Protein AF-A0AAW2KAY7-F1 (afdb_monomer)

Organism: Sesamum radiatum (NCBI:txid300843)

Structure (mmCIF, N/CA/C/O backbone):
data_AF-A0AAW2KAY7-F1
#
_entry.id   AF-A0AAW2KAY7-F1
#
loop_
_atom_site.group_PDB
_atom_site.id
_atom_site.type_symbol
_atom_site.label_atom_id
_atom_site.label_alt_id
_atom_site.label_comp_id
_atom_site.label_asym_id
_atom_site.label_entity_id
_atom_site.label_seq_id
_atom_site.pdbx_PDB_ins_code
_atom_site.Cartn_x
_atom_site.Cartn_y
_atom_site.Cartn_z
_atom_site.occupancy
_atom_site.B_iso_or_equiv
_atom_site.auth_seq_id
_atom_site.auth_comp_id
_atom_site.auth_asym_id
_atom_site.auth_atom_id
_atom_site.pdbx_PDB_model_num
ATOM 1 N N . MET A 1 1 ? 36.552 -17.013 2.619 1.00 40.03 1 MET A N 1
ATOM 2 C CA . MET A 1 1 ? 35.119 -17.337 2.771 1.00 40.03 1 MET A CA 1
ATOM 3 C C . MET A 1 1 ? 35.043 -18.653 3.523 1.00 40.03 1 MET A C 1
ATOM 5 O O . MET A 1 1 ? 35.439 -19.657 2.948 1.00 40.03 1 MET A O 1
ATOM 9 N N . SER A 1 2 ? 34.655 -18.649 4.799 1.00 43.62 2 SER A N 1
ATOM 10 C CA . SER A 1 2 ? 34.362 -19.892 5.524 1.00 43.62 2 SER A CA 1
ATOM 11 C C . SER A 1 2 ? 33.006 -20.411 5.061 1.00 43.62 2 SER A C 1
ATOM 13 O O . SER A 1 2 ? 32.027 -19.665 5.020 1.00 43.62 2 SER A O 1
ATOM 15 N N . ASN A 1 3 ? 32.956 -21.677 4.658 1.00 49.66 3 ASN A N 1
AT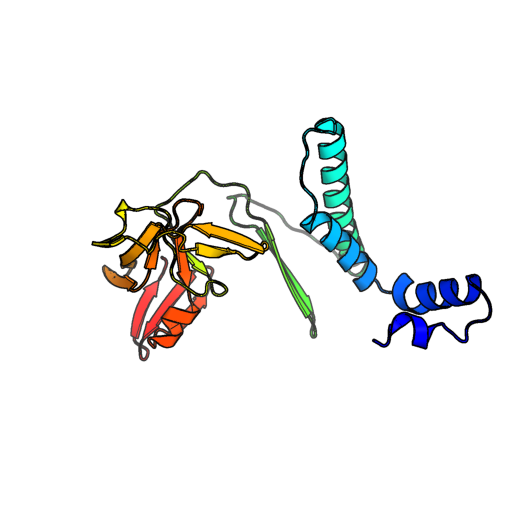OM 16 C CA . ASN A 1 3 ? 31.701 -22.335 4.334 1.00 49.66 3 ASN A CA 1
ATOM 17 C C . ASN A 1 3 ? 31.237 -23.024 5.618 1.00 49.66 3 ASN A C 1
ATOM 19 O O . ASN A 1 3 ? 31.769 -24.066 5.983 1.00 49.66 3 ASN A O 1
ATOM 23 N N . THR A 1 4 ? 30.291 -22.415 6.332 1.00 57.50 4 THR A N 1
ATOM 24 C CA . THR A 1 4 ? 29.908 -22.817 7.698 1.00 57.50 4 THR A CA 1
ATOM 25 C C . THR A 1 4 ? 29.422 -24.265 7.806 1.00 57.50 4 THR A C 1
ATOM 27 O O . THR A 1 4 ? 29.542 -24.868 8.868 1.00 57.50 4 THR A O 1
ATOM 30 N N . LEU A 1 5 ? 28.927 -24.851 6.711 1.00 56.44 5 LEU A N 1
ATOM 31 C CA . LEU A 1 5 ? 28.611 -26.279 6.620 1.00 56.44 5 LEU A CA 1
ATOM 32 C C . LEU A 1 5 ? 29.866 -27.162 6.565 1.00 56.44 5 LEU A C 1
ATOM 34 O O . LEU A 1 5 ? 29.887 -28.228 7.172 1.00 56.44 5 LEU A O 1
ATOM 38 N N . PHE A 1 6 ? 30.920 -26.728 5.874 1.00 58.62 6 PHE A N 1
ATOM 39 C CA . PHE A 1 6 ? 32.180 -27.469 5.793 1.00 58.62 6 PHE A CA 1
ATOM 40 C C . PHE A 1 6 ? 32.829 -27.578 7.178 1.00 58.62 6 PHE A C 1
ATOM 42 O O . PHE A 1 6 ? 33.126 -28.682 7.629 1.00 58.62 6 PHE A O 1
ATOM 49 N N . ASP A 1 7 ? 32.933 -26.459 7.899 1.00 66.94 7 ASP A N 1
ATOM 50 C CA . ASP A 1 7 ? 33.532 -26.408 9.241 1.00 66.94 7 ASP A CA 1
ATOM 51 C C . ASP A 1 7 ? 32.764 -27.268 10.273 1.00 66.94 7 ASP A C 1
ATOM 53 O O . ASP A 1 7 ? 33.360 -27.802 11.209 1.00 66.94 7 ASP A O 1
ATOM 57 N N . LEU A 1 8 ? 31.448 -27.455 10.087 1.00 59.31 8 LEU A N 1
ATOM 58 C CA . LEU A 1 8 ? 30.601 -28.308 10.934 1.00 59.31 8 LEU A CA 1
ATOM 59 C C . LEU A 1 8 ? 30.794 -29.815 10.699 1.00 59.31 8 LEU A C 1
ATOM 61 O O . LEU A 1 8 ? 30.589 -30.599 11.628 1.00 59.31 8 LEU A O 1
ATOM 65 N N . PHE A 1 9 ? 31.155 -30.232 9.481 1.00 64.56 9 PHE A N 1
ATOM 66 C CA . PHE A 1 9 ? 31.164 -31.648 9.082 1.00 64.56 9 PHE A CA 1
ATOM 67 C C . PHE A 1 9 ? 32.546 -32.199 8.694 1.00 64.56 9 PHE A C 1
ATOM 69 O O . PHE A 1 9 ? 32.683 -33.413 8.561 1.00 64.56 9 PHE A O 1
ATOM 76 N N . VAL A 1 10 ? 33.585 -31.359 8.609 1.00 70.44 10 VAL A N 1
ATOM 77 C CA . VAL A 1 10 ? 34.971 -31.743 8.252 1.00 70.44 10 VAL A CA 1
ATOM 78 C C . VAL A 1 10 ? 35.578 -32.852 9.130 1.00 70.44 10 VAL A C 1
ATOM 80 O O . VAL A 1 10 ? 36.461 -33.575 8.680 1.00 70.44 10 VAL A O 1
ATOM 83 N N . ASN A 1 11 ? 35.092 -33.020 10.365 1.00 73.75 11 ASN A N 1
ATOM 84 C CA . ASN A 1 11 ? 35.595 -34.010 11.328 1.00 73.75 11 ASN A CA 1
ATOM 85 C C . ASN A 1 11 ? 34.765 -35.311 11.403 1.00 73.75 11 ASN A C 1
ATOM 87 O O . ASN A 1 11 ? 35.079 -36.180 12.218 1.00 73.75 11 ASN A O 1
ATOM 91 N N . GLN A 1 12 ? 33.702 -35.455 10.602 1.00 73.69 12 GLN A N 1
ATOM 92 C CA . GLN A 1 12 ? 32.877 -36.671 10.576 1.00 73.69 12 GLN A CA 1
ATOM 93 C C . GLN A 1 12 ? 33.542 -37.765 9.730 1.00 73.69 12 GLN A C 1
ATOM 95 O O . GLN A 1 12 ? 34.137 -37.479 8.693 1.00 73.69 12 GLN A O 1
ATOM 100 N N . LYS A 1 13 ? 33.458 -39.030 10.163 1.00 74.50 13 LYS A N 1
ATOM 101 C CA . LYS A 1 13 ? 34.270 -40.122 9.590 1.00 74.50 13 LYS A CA 1
ATOM 102 C C . LYS A 1 13 ? 33.574 -40.868 8.454 1.00 74.50 13 LYS A C 1
ATOM 104 O O . LYS A 1 13 ? 34.218 -41.644 7.750 1.00 74.50 13 LYS A O 1
ATOM 109 N N . SER A 1 14 ? 32.280 -40.635 8.246 1.00 74.56 14 SER A N 1
ATOM 110 C CA . SER A 1 14 ? 31.507 -41.241 7.165 1.00 74.56 14 SER A CA 1
ATOM 111 C C . SER A 1 14 ? 30.331 -40.369 6.717 1.00 74.56 14 SER A C 1
ATOM 113 O O . SER A 1 14 ? 29.740 -39.628 7.501 1.00 74.56 14 SER A O 1
ATOM 115 N N . ALA A 1 15 ? 29.920 -40.526 5.454 1.00 64.19 15 ALA A N 1
ATOM 116 C CA . ALA A 1 15 ? 28.691 -39.914 4.941 1.00 64.19 15 ALA A CA 1
ATOM 117 C C . ALA A 1 15 ? 27.436 -40.380 5.706 1.00 64.19 15 ALA A C 1
ATOM 119 O O . ALA A 1 15 ? 26.465 -39.635 5.798 1.00 64.19 15 ALA A O 1
ATOM 120 N N . LYS A 1 16 ? 27.478 -41.586 6.293 1.00 65.94 16 LYS A N 1
ATOM 121 C CA . LYS A 1 16 ? 26.409 -42.123 7.138 1.00 65.94 16 LYS A CA 1
ATOM 122 C C . LYS A 1 16 ? 26.279 -41.346 8.454 1.00 65.94 16 LYS A C 1
ATOM 124 O O . LYS A 1 16 ? 25.178 -40.921 8.768 1.00 65.94 16 LYS A O 1
ATOM 129 N N . GLU A 1 17 ? 27.376 -41.085 9.170 1.00 66.69 17 GLU A N 1
ATOM 130 C CA . GLU A 1 17 ? 27.346 -40.258 10.393 1.00 66.69 17 GLU A CA 1
ATOM 131 C C . GLU A 1 17 ? 26.893 -38.820 10.100 1.00 66.69 17 GLU A C 1
ATOM 133 O O . GLU A 1 17 ? 26.149 -38.237 10.888 1.00 66.69 17 GLU A O 1
ATOM 138 N N . ILE A 1 18 ? 27.298 -38.246 8.957 1.00 66.94 18 ILE A N 1
ATOM 139 C CA . ILE A 1 18 ? 26.818 -36.927 8.509 1.00 66.94 18 ILE A CA 1
ATOM 140 C C . ILE A 1 18 ? 25.301 -36.969 8.280 1.00 66.94 18 ILE A C 1
ATOM 142 O O . ILE A 1 18 ? 24.591 -36.094 8.775 1.00 66.94 18 ILE A O 1
ATOM 146 N N . TRP A 1 19 ? 24.800 -37.991 7.578 1.00 64.00 19 TRP A N 1
ATOM 147 C CA . TRP A 1 19 ? 23.370 -38.174 7.331 1.00 64.00 19 TRP A CA 1
ATOM 148 C C . TRP A 1 19 ? 22.579 -38.374 8.629 1.00 64.00 19 TRP A C 1
ATOM 150 O O . TRP A 1 19 ? 21.654 -37.613 8.883 1.00 64.00 19 TRP A O 1
ATOM 160 N N . GLU A 1 20 ? 22.981 -39.305 9.498 1.00 66.12 20 GLU A N 1
ATOM 161 C CA . GLU A 1 20 ? 22.319 -39.570 10.785 1.00 66.12 20 GLU A CA 1
ATOM 162 C C . GLU A 1 20 ? 22.347 -38.336 11.708 1.00 66.12 20 GLU A C 1
ATOM 164 O O . GLU A 1 20 ? 21.370 -38.058 12.405 1.00 66.12 20 GLU A O 1
ATOM 169 N N . THR A 1 21 ? 23.418 -37.532 11.670 1.00 66.56 21 THR A N 1
ATOM 170 C CA . THR A 1 21 ? 23.501 -36.253 12.400 1.00 66.56 21 THR A CA 1
ATOM 171 C C . THR A 1 21 ? 22.534 -35.210 11.836 1.00 66.56 21 THR A C 1
ATOM 173 O O . THR A 1 21 ? 21.877 -34.506 12.603 1.00 66.56 21 THR A O 1
ATOM 176 N N . LEU A 1 22 ? 22.423 -35.092 10.508 1.00 58.38 22 LEU A N 1
ATOM 177 C CA . LEU A 1 22 ? 21.477 -34.182 9.854 1.00 58.38 22 LEU A CA 1
ATOM 178 C C . LEU A 1 22 ? 20.023 -34.622 10.074 1.00 58.38 22 LEU A C 1
ATOM 180 O O . LEU A 1 22 ? 19.175 -33.790 10.381 1.00 58.38 22 LEU A O 1
ATOM 184 N N . GLU A 1 23 ? 19.741 -35.918 9.986 1.00 58.88 23 GLU A N 1
ATOM 185 C CA . GLU A 1 23 ? 18.420 -36.513 10.198 1.00 58.88 23 GLU A CA 1
ATOM 186 C C . GLU A 1 23 ? 17.978 -36.392 11.666 1.00 58.88 23 GLU A C 1
ATOM 188 O O . GLU A 1 23 ? 16.850 -35.987 11.937 1.00 58.88 23 GLU A O 1
ATOM 193 N N . THR A 1 24 ? 18.890 -36.577 12.625 1.00 62.78 24 THR A N 1
ATOM 194 C CA . THR A 1 24 ? 18.617 -36.320 14.052 1.00 62.78 24 THR A CA 1
ATOM 195 C C . THR A 1 24 ? 18.372 -34.833 14.341 1.00 62.78 24 THR A C 1
ATOM 197 O O . THR A 1 24 ? 17.551 -34.495 15.190 1.00 62.78 24 THR A O 1
ATOM 200 N N . ARG A 1 25 ? 19.078 -33.924 13.651 1.00 56.69 25 ARG A N 1
ATOM 201 C CA . ARG A 1 25 ? 19.038 -32.475 13.927 1.00 56.69 25 ARG A CA 1
ATOM 202 C C . ARG A 1 25 ? 17.958 -31.709 13.155 1.00 56.69 25 ARG A C 1
ATOM 204 O O . ARG A 1 25 ? 17.558 -30.641 13.606 1.00 56.69 25 ARG A O 1
ATOM 211 N N . TYR A 1 26 ? 17.516 -32.230 12.010 1.00 51.03 26 TYR A N 1
ATOM 212 C CA . TYR A 1 26 ? 16.575 -31.569 11.095 1.00 51.03 26 TYR A CA 1
ATOM 213 C C . TYR A 1 26 ? 15.472 -32.490 10.548 1.00 51.03 26 TYR A C 1
ATOM 215 O O . TYR A 1 26 ? 14.457 -31.987 10.077 1.00 51.03 26 TYR A O 1
ATOM 223 N N . GLY A 1 27 ? 15.634 -33.817 10.599 1.00 48.69 27 GLY A N 1
ATOM 224 C CA . GLY A 1 27 ? 14.627 -34.781 10.128 1.00 48.69 27 GLY A CA 1
ATOM 225 C C . GLY A 1 27 ? 13.469 -35.002 11.108 1.00 48.69 27 GLY A C 1
ATOM 226 O O . GLY A 1 27 ? 12.368 -35.347 10.686 1.00 48.69 27 GLY A O 1
ATOM 227 N N . GLY A 1 28 ? 13.697 -34.759 12.404 1.00 50.72 28 GLY A N 1
ATOM 228 C CA . GLY A 1 28 ? 12.668 -34.816 13.449 1.00 50.72 28 GLY A CA 1
ATOM 229 C C . GLY A 1 28 ? 11.897 -33.511 13.687 1.00 50.72 28 GLY A C 1
ATOM 230 O O . GLY A 1 28 ? 10.944 -33.518 14.464 1.00 50.72 28 GLY A O 1
ATOM 231 N N . ASP A 1 29 ? 12.288 -32.395 13.060 1.00 52.16 29 ASP A N 1
ATOM 232 C CA . ASP A 1 29 ? 11.624 -31.107 13.281 1.00 52.16 29 ASP A CA 1
ATOM 233 C C . ASP A 1 29 ? 10.412 -30.933 12.349 1.00 52.16 29 ASP A C 1
ATOM 235 O O . ASP A 1 29 ? 10.529 -30.675 11.146 1.00 52.16 29 ASP A O 1
ATOM 239 N N . ASP A 1 30 ? 9.229 -31.034 12.954 1.00 54.62 30 ASP A N 1
ATOM 240 C CA . ASP A 1 30 ? 7.906 -30.766 12.379 1.00 54.62 30 ASP A CA 1
ATOM 241 C C . ASP A 1 30 ? 7.875 -29.387 11.671 1.00 54.62 30 ASP A C 1
ATOM 243 O O . ASP A 1 30 ? 7.227 -29.220 10.636 1.00 54.62 30 ASP A O 1
ATOM 247 N N . ALA A 1 31 ? 8.632 -28.397 12.170 1.00 47.66 31 ALA A N 1
ATOM 248 C CA . ALA A 1 31 ? 8.770 -27.085 11.539 1.00 47.66 31 ALA A CA 1
ATOM 249 C C . ALA A 1 31 ? 9.594 -27.125 10.239 1.00 47.66 31 ALA A C 1
ATOM 251 O O . ALA A 1 31 ? 9.284 -26.389 9.300 1.00 47.66 31 ALA A O 1
ATOM 252 N N . GLY A 1 32 ? 10.602 -27.997 10.142 1.00 55.09 32 GLY A N 1
ATOM 253 C CA . GLY A 1 32 ? 11.396 -28.201 8.928 1.00 55.09 32 GLY A CA 1
ATOM 254 C C . GLY A 1 32 ? 10.554 -28.768 7.784 1.00 55.09 32 GLY A C 1
ATOM 255 O O . GLY A 1 32 ? 10.573 -28.233 6.673 1.00 55.09 32 GLY A O 1
ATOM 256 N N . ARG A 1 33 ? 9.736 -29.786 8.081 1.00 58.75 33 ARG A N 1
ATOM 257 C CA . ARG A 1 33 ? 8.797 -30.393 7.123 1.00 58.75 33 ARG A CA 1
ATOM 258 C C . ARG A 1 33 ? 7.726 -29.400 6.668 1.00 58.75 33 ARG A C 1
ATOM 260 O O . ARG A 1 33 ? 7.545 -29.210 5.467 1.00 58.75 33 ARG A O 1
ATOM 267 N N . LYS A 1 34 ? 7.096 -28.681 7.603 1.00 59.59 34 LYS A N 1
ATOM 268 C CA . LYS A 1 34 ? 6.100 -27.638 7.289 1.00 59.59 34 LYS A CA 1
ATOM 269 C C . LYS A 1 34 ? 6.692 -26.511 6.449 1.00 59.59 34 LYS A C 1
ATOM 271 O O . LYS A 1 34 ? 6.104 -26.126 5.444 1.00 59.59 34 LYS A O 1
ATOM 276 N N . LYS A 1 35 ? 7.883 -26.019 6.803 1.00 58.06 35 LYS A N 1
ATOM 277 C CA . LYS A 1 35 ? 8.596 -24.983 6.041 1.00 58.06 35 LYS A CA 1
ATOM 278 C C . LYS A 1 35 ? 8.965 -25.452 4.631 1.00 58.06 35 LYS A C 1
ATOM 280 O O . LYS A 1 35 ? 8.930 -24.646 3.706 1.00 58.06 35 LYS A O 1
ATOM 285 N N . TYR A 1 36 ? 9.275 -26.736 4.451 1.00 63.22 36 TYR A N 1
ATOM 286 C CA . TYR A 1 36 ? 9.527 -27.336 3.139 1.00 63.22 36 TYR A CA 1
ATOM 287 C C . TYR A 1 36 ? 8.253 -27.439 2.284 1.00 63.22 36 TYR A C 1
ATOM 289 O O . TYR A 1 36 ? 8.260 -27.006 1.134 1.00 63.22 36 TYR A O 1
ATOM 297 N N . VAL A 1 37 ? 7.151 -27.948 2.847 1.00 63.31 37 VAL A N 1
ATOM 298 C CA . VAL A 1 37 ? 5.855 -28.094 2.154 1.00 63.31 37 VAL A CA 1
ATOM 299 C C . VAL A 1 37 ? 5.265 -26.726 1.780 1.00 63.31 37 VAL A C 1
ATOM 301 O O . VAL A 1 37 ? 4.949 -26.485 0.616 1.00 63.31 37 VAL A O 1
ATOM 304 N N . VAL A 1 38 ? 5.221 -25.779 2.725 1.00 61.81 38 VAL A N 1
ATOM 305 C CA . VAL A 1 38 ? 4.778 -24.393 2.474 1.00 61.81 38 VAL A CA 1
ATOM 306 C C . VAL A 1 38 ? 5.722 -23.673 1.505 1.00 61.81 38 VAL A C 1
ATOM 308 O O . VAL A 1 38 ? 5.264 -22.958 0.618 1.00 61.81 38 VAL A O 1
ATOM 311 N N . GLY A 1 39 ? 7.037 -23.886 1.625 1.00 63.53 39 GLY A N 1
ATOM 312 C CA . GLY A 1 39 ? 8.032 -23.317 0.716 1.00 63.53 39 GLY A CA 1
ATOM 313 C C . GLY A 1 39 ? 7.871 -23.797 -0.728 1.00 63.53 39 GLY A C 1
ATOM 314 O O . GLY A 1 39 ? 7.959 -22.983 -1.643 1.00 63.53 39 GLY A O 1
ATOM 315 N N . LYS A 1 40 ? 7.569 -25.086 -0.935 1.00 67.31 40 LYS A N 1
ATOM 316 C CA . LYS A 1 40 ? 7.224 -25.634 -2.254 1.00 67.31 40 LYS A CA 1
ATOM 317 C C . LYS A 1 40 ? 5.942 -25.028 -2.813 1.00 67.31 40 LYS A C 1
ATOM 319 O O . LYS A 1 40 ? 5.939 -24.612 -3.966 1.00 67.31 40 LYS A O 1
ATOM 324 N N . TRP A 1 41 ? 4.882 -24.941 -2.008 1.00 69.00 41 TRP A N 1
ATOM 325 C CA . TRP A 1 41 ? 3.611 -24.357 -2.448 1.00 69.00 41 TRP A CA 1
ATOM 326 C C . TRP A 1 41 ? 3.769 -22.887 -2.876 1.00 69.00 41 TRP A C 1
ATOM 328 O O . TRP A 1 41 ? 3.300 -22.509 -3.943 1.00 69.00 41 TRP A O 1
ATOM 338 N N . LEU A 1 42 ? 4.521 -22.082 -2.114 1.00 57.75 42 LEU A N 1
ATOM 339 C CA . LEU A 1 42 ? 4.814 -20.677 -2.445 1.00 57.75 42 LEU A CA 1
ATOM 340 C C . LEU A 1 42 ? 5.683 -20.480 -3.704 1.00 57.75 42 LEU A C 1
ATOM 342 O O . LEU A 1 42 ? 5.738 -19.371 -4.231 1.00 57.75 42 LEU A O 1
ATOM 346 N N . GLN A 1 43 ? 6.390 -21.517 -4.159 1.00 70.44 43 GLN A N 1
ATOM 347 C CA . GLN A 1 43 ? 7.256 -21.484 -5.348 1.00 70.44 43 GLN A CA 1
ATOM 348 C C . GLN A 1 43 ? 6.614 -22.157 -6.573 1.00 70.44 43 GLN A C 1
ATOM 350 O O . GLN A 1 43 ? 7.153 -22.067 -7.682 1.00 70.44 43 GLN A O 1
ATOM 355 N N . PHE A 1 44 ? 5.470 -22.824 -6.392 1.00 75.88 44 PHE A N 1
ATOM 356 C CA . PHE A 1 44 ? 4.765 -23.499 -7.470 1.00 75.88 44 PHE A CA 1
ATOM 357 C C . PHE A 1 44 ? 4.193 -22.491 -8.473 1.00 75.88 44 PHE A C 1
ATOM 359 O O . PHE A 1 44 ? 3.527 -21.521 -8.114 1.00 75.88 44 PHE A O 1
ATOM 366 N N . HIS A 1 45 ? 4.435 -22.757 -9.750 1.00 65.38 45 HIS A N 1
ATOM 367 C CA . HIS A 1 45 ? 3.879 -22.028 -10.879 1.00 65.38 45 HIS A CA 1
ATOM 368 C C . HIS A 1 45 ? 3.667 -23.009 -12.032 1.00 65.38 45 HIS A C 1
ATOM 370 O O . HIS A 1 45 ? 4.407 -23.985 -12.158 1.00 65.38 45 HIS A O 1
ATOM 376 N N . MET A 1 46 ? 2.652 -22.752 -12.857 1.00 74.00 46 MET A N 1
ATOM 377 C CA . MET A 1 46 ? 2.410 -23.551 -14.057 1.00 74.00 46 MET A CA 1
ATOM 378 C C . MET A 1 46 ? 3.314 -23.105 -15.213 1.00 74.00 46 MET A C 1
ATOM 380 O O . MET A 1 46 ? 3.666 -21.928 -15.316 1.00 74.00 46 MET A O 1
ATOM 384 N N . THR A 1 47 ? 3.667 -24.052 -16.078 1.00 78.19 47 THR A N 1
ATOM 385 C CA . THR A 1 47 ? 4.601 -23.903 -17.199 1.00 78.19 47 THR A CA 1
ATOM 386 C C . THR A 1 47 ? 4.079 -24.620 -18.452 1.00 78.19 47 THR A C 1
ATOM 388 O O . THR A 1 47 ? 3.386 -25.631 -18.358 1.00 78.19 47 THR A O 1
ATOM 391 N N . ASP A 1 48 ? 4.397 -24.114 -19.647 1.00 71.56 48 ASP A N 1
ATOM 392 C CA . ASP A 1 48 ? 3.871 -24.661 -20.916 1.00 71.56 48 ASP A CA 1
ATOM 393 C C . ASP A 1 48 ? 4.541 -25.982 -21.361 1.00 71.56 48 ASP A C 1
ATOM 395 O O . ASP A 1 48 ? 4.092 -26.626 -22.308 1.00 71.56 48 ASP A O 1
ATOM 399 N N . ASP A 1 49 ? 5.624 -26.397 -20.697 1.00 86.19 49 ASP A N 1
ATOM 400 C CA . ASP A 1 49 ? 6.408 -27.602 -21.005 1.00 86.19 49 ASP A CA 1
ATOM 401 C C . ASP A 1 49 ? 5.836 -28.897 -20.396 1.00 86.19 49 ASP A C 1
ATOM 403 O O . ASP A 1 49 ? 6.294 -29.992 -20.731 1.00 86.19 49 ASP A O 1
ATOM 407 N N . LYS A 1 50 ? 4.818 -28.792 -19.532 1.00 76.62 50 LYS A N 1
ATOM 408 C CA . LYS A 1 50 ? 4.138 -29.920 -18.880 1.00 76.62 50 LYS A CA 1
ATOM 409 C C . LYS A 1 50 ? 2.648 -29.977 -19.260 1.00 76.62 50 LYS A C 1
ATOM 411 O O . LYS A 1 50 ? 1.997 -28.934 -19.334 1.00 76.62 50 LYS A O 1
ATOM 416 N N . PRO A 1 51 ? 2.032 -31.168 -19.389 1.00 80.38 51 PRO A N 1
ATOM 417 C CA . PRO A 1 51 ? 0.582 -31.283 -19.534 1.00 80.38 51 PRO A CA 1
ATOM 418 C C . PRO A 1 51 ? -0.164 -30.612 -18.371 1.00 80.38 51 PRO A C 1
ATOM 420 O O . PRO A 1 51 ? 0.154 -30.843 -17.206 1.00 80.38 51 PRO A O 1
ATOM 423 N N . ILE A 1 52 ? -1.192 -29.810 -18.676 1.00 59.53 52 ILE A N 1
ATOM 424 C CA . ILE A 1 52 ? -1.971 -29.067 -17.665 1.00 59.53 52 ILE A CA 1
ATOM 425 C C . ILE A 1 52 ? -2.524 -30.006 -16.582 1.00 59.53 52 ILE A C 1
ATOM 427 O O . ILE A 1 52 ? -2.484 -29.669 -15.404 1.00 59.53 52 ILE A O 1
ATOM 431 N N . MET A 1 53 ? -2.988 -31.203 -16.959 1.00 59.97 53 MET A N 1
ATOM 432 C CA . MET A 1 53 ? -3.512 -32.182 -16.001 1.00 59.97 53 MET A CA 1
ATOM 433 C C . MET A 1 53 ? -2.462 -32.651 -14.990 1.00 59.97 53 MET A C 1
ATOM 435 O O . MET A 1 53 ? -2.797 -32.789 -13.817 1.00 59.97 53 MET A O 1
ATOM 439 N N . ASP A 1 54 ? -1.209 -32.849 -15.400 1.00 66.56 54 ASP A N 1
ATOM 440 C CA . ASP A 1 54 ? -0.139 -33.287 -14.496 1.00 66.56 54 ASP A CA 1
ATOM 441 C C . ASP A 1 54 ? 0.208 -32.175 -13.499 1.00 66.56 54 ASP A C 1
ATOM 443 O O . ASP A 1 54 ? 0.418 -32.430 -12.316 1.00 66.56 54 ASP A O 1
ATOM 447 N N . GLN A 1 55 ? 0.181 -30.922 -13.959 1.00 81.88 55 GLN A N 1
ATOM 448 C CA . GLN A 1 55 ? 0.404 -29.738 -13.127 1.00 81.88 55 GLN A CA 1
ATOM 449 C C . GLN A 1 55 ? -0.759 -29.459 -12.168 1.00 81.88 55 GLN A C 1
ATOM 451 O O . GLN A 1 55 ? -0.534 -29.016 -11.044 1.00 81.88 55 GLN A O 1
ATOM 456 N N . VAL A 1 56 ? -1.999 -29.737 -12.585 1.00 61.06 56 VAL A N 1
ATOM 457 C CA . VAL A 1 56 ? -3.172 -29.701 -11.702 1.00 61.06 56 VAL A CA 1
ATOM 458 C C . VAL A 1 56 ? -3.034 -30.761 -10.612 1.00 61.06 56 VAL A C 1
ATOM 460 O O . VAL A 1 56 ? -3.188 -30.414 -9.448 1.00 61.06 56 VAL A O 1
ATOM 463 N N . HIS A 1 57 ? -2.637 -31.996 -10.938 1.00 64.81 57 HIS A N 1
ATOM 464 C CA . HIS A 1 57 ? -2.362 -33.016 -9.919 1.00 64.81 57 HIS A CA 1
ATOM 465 C C . HIS A 1 57 ? -1.173 -32.631 -9.017 1.00 64.81 57 HIS A C 1
ATOM 467 O O . HIS A 1 57 ? -1.220 -32.873 -7.815 1.00 64.81 57 HIS A O 1
ATOM 473 N N . GLU A 1 58 ? -0.108 -32.017 -9.546 1.00 66.44 58 GLU A N 1
ATOM 474 C CA . GLU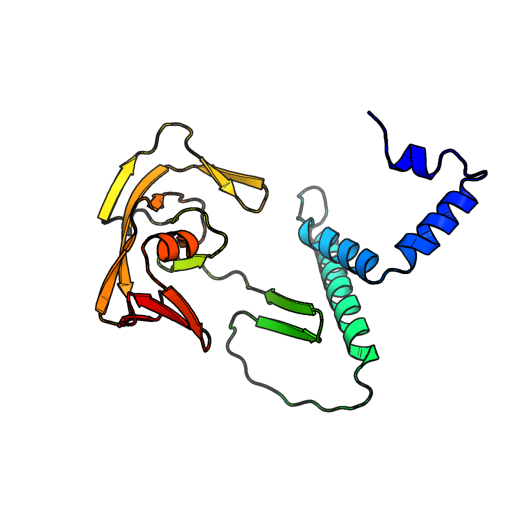 A 1 58 ? 1.020 -31.510 -8.743 1.00 66.44 58 GLU A CA 1
ATOM 475 C C . GLU A 1 58 ? 0.549 -30.433 -7.744 1.00 66.44 58 GLU A C 1
ATOM 477 O O . GLU A 1 58 ? 0.890 -30.495 -6.561 1.00 66.44 58 GLU A O 1
ATOM 482 N N . TYR A 1 59 ? -0.313 -29.509 -8.180 1.00 65.50 59 TYR A N 1
ATOM 483 C CA . TYR A 1 59 ? -0.930 -28.495 -7.321 1.00 65.50 59 TYR A CA 1
ATOM 484 C C . TYR A 1 59 ? -1.910 -29.089 -6.297 1.00 65.50 59 TYR A C 1
ATOM 486 O O . TYR A 1 59 ? -1.851 -28.737 -5.120 1.00 65.50 59 TYR A O 1
ATOM 494 N N . GLU A 1 60 ? -2.788 -30.005 -6.711 1.00 61.47 60 GLU A N 1
ATOM 495 C CA . GLU A 1 60 ? -3.736 -30.695 -5.831 1.00 61.47 60 GLU A CA 1
ATOM 496 C C . GLU A 1 60 ? -3.009 -31.502 -4.753 1.00 61.47 60 GLU A C 1
ATOM 498 O O . GLU A 1 60 ? -3.407 -31.445 -3.593 1.00 61.47 60 GLU A O 1
ATOM 503 N N . ASN A 1 61 ? -1.903 -32.171 -5.098 1.00 69.12 61 ASN A N 1
ATOM 504 C CA . ASN A 1 61 ? -1.048 -32.861 -4.134 1.00 69.12 61 ASN A CA 1
ATOM 505 C C . ASN A 1 61 ? 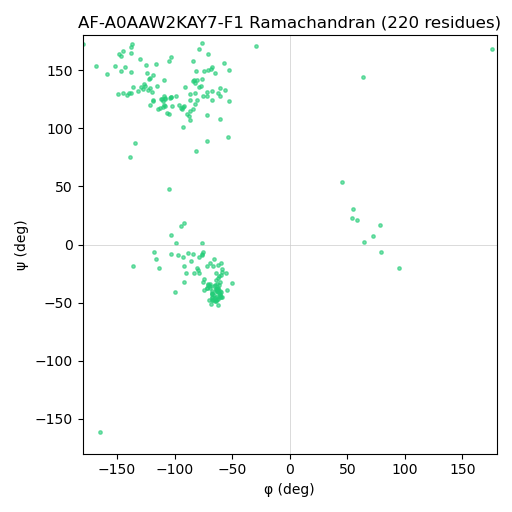-0.356 -31.880 -3.175 1.00 69.12 61 ASN A C 1
ATOM 507 O O . ASN A 1 61 ? -0.366 -32.117 -1.974 1.00 69.12 61 ASN A O 1
ATOM 511 N N . LEU A 1 62 ? 0.177 -30.747 -3.653 1.00 71.31 62 LEU A N 1
ATOM 512 C CA . LEU A 1 62 ? 0.761 -29.723 -2.773 1.00 71.31 62 LEU A CA 1
ATOM 513 C C . LEU A 1 62 ? -0.277 -29.119 -1.814 1.00 71.31 62 LEU A C 1
ATOM 515 O O . LEU A 1 62 ? 0.019 -28.899 -0.640 1.00 71.31 62 LEU A O 1
ATOM 519 N N . VAL A 1 63 ? -1.502 -28.873 -2.285 1.00 66.00 63 VAL A N 1
ATOM 520 C CA . VAL A 1 63 ? -2.616 -28.418 -1.441 1.00 66.00 63 VAL A CA 1
ATOM 521 C C . VAL A 1 63 ? -3.032 -29.514 -0.457 1.00 66.00 63 VAL A C 1
ATOM 523 O O . VAL A 1 63 ? -3.231 -29.221 0.721 1.00 66.00 63 VAL A O 1
ATOM 526 N N . ALA A 1 64 ? -3.116 -30.772 -0.895 1.00 69.81 64 ALA A N 1
ATOM 527 C CA . ALA A 1 64 ? -3.416 -31.910 -0.033 1.00 69.81 64 ALA A CA 1
ATOM 528 C C . ALA A 1 64 ? -2.337 -32.124 1.039 1.00 69.81 64 ALA A C 1
ATOM 530 O O . ALA A 1 64 ? -2.694 -32.387 2.181 1.00 69.81 64 ALA A O 1
ATOM 531 N N . ASP A 1 65 ? -1.054 -31.938 0.723 1.00 69.19 65 ASP A N 1
ATOM 532 C CA . ASP A 1 65 ? 0.057 -32.007 1.676 1.00 69.19 65 ASP A CA 1
ATOM 533 C C . ASP A 1 65 ? -0.017 -30.868 2.705 1.00 69.19 65 ASP A C 1
ATOM 535 O O . ASP A 1 65 ? 0.046 -31.124 3.907 1.00 69.19 65 ASP A O 1
ATOM 539 N N . VAL A 1 66 ? -0.234 -29.618 2.270 1.00 69.12 66 VAL A N 1
ATOM 540 C CA . VAL A 1 66 ? -0.430 -28.465 3.176 1.00 69.12 66 VAL A CA 1
ATOM 541 C C . VAL A 1 66 ? -1.628 -28.692 4.108 1.00 69.12 66 VAL A C 1
ATOM 543 O O . VAL A 1 66 ? -1.530 -28.468 5.318 1.00 69.12 66 VAL A O 1
ATOM 546 N N . LEU A 1 67 ? -2.755 -29.166 3.568 1.00 65.62 67 LEU A N 1
ATOM 547 C CA . LEU A 1 67 ? -3.958 -29.473 4.345 1.00 65.62 67 LEU A CA 1
ATOM 548 C C . LEU A 1 67 ? -3.767 -30.696 5.253 1.00 65.62 67 LEU A C 1
ATOM 550 O O . LEU A 1 67 ? -4.278 -30.697 6.369 1.00 65.62 67 LEU A O 1
ATOM 554 N N . SER A 1 68 ? -3.020 -31.711 4.818 1.00 66.62 68 SER A N 1
ATOM 555 C CA . SER A 1 68 ? -2.705 -32.918 5.588 1.00 66.62 68 SER A CA 1
ATOM 556 C C . SER A 1 68 ? -1.804 -32.596 6.776 1.00 66.62 68 SER A C 1
ATOM 558 O O . SER A 1 68 ? -2.116 -32.999 7.891 1.00 66.62 68 SER A O 1
ATOM 560 N N . GLU A 1 69 ? -0.750 -31.800 6.591 1.00 65.06 69 GLU A N 1
ATOM 561 C CA . GLU A 1 69 ? 0.106 -31.320 7.683 1.00 65.06 69 GLU A CA 1
ATOM 562 C C . GLU A 1 69 ? -0.704 -30.479 8.694 1.00 65.06 69 GLU A C 1
ATOM 564 O O . GLU A 1 69 ? -0.606 -30.687 9.908 1.00 65.06 69 GLU A O 1
ATOM 569 N N . ALA A 1 70 ? -1.590 -29.593 8.217 1.00 60.38 70 ALA A N 1
ATOM 570 C CA . ALA A 1 70 ? -2.509 -28.842 9.079 1.00 60.38 70 ALA A CA 1
ATOM 571 C C . ALA A 1 70 ? -3.502 -29.757 9.831 1.00 60.38 70 ALA A C 1
ATOM 573 O O . ALA A 1 70 ? -3.754 -29.571 11.025 1.00 60.38 70 ALA A O 1
ATOM 574 N N . TYR A 1 71 ? -4.027 -30.788 9.168 1.00 55.94 71 TYR A N 1
ATOM 575 C CA . TYR A 1 71 ? -4.991 -31.735 9.730 1.00 55.94 71 TYR A CA 1
ATOM 576 C C . TYR A 1 71 ? -4.354 -32.744 10.702 1.00 55.94 71 TYR A C 1
ATOM 578 O O . TYR A 1 71 ? -4.962 -33.118 11.704 1.00 55.94 71 TYR A O 1
ATOM 586 N N . GLN A 1 72 ? -3.099 -33.134 10.480 1.00 59.16 72 GLN A N 1
ATOM 587 C CA . GLN A 1 72 ? -2.315 -33.942 11.416 1.00 59.16 72 GLN A CA 1
ATOM 588 C C . GLN A 1 72 ? -1.954 -33.150 12.680 1.00 59.16 72 GLN A C 1
ATOM 590 O O . GLN A 1 72 ? -1.943 -33.718 13.772 1.00 59.16 72 GLN A O 1
ATOM 595 N N . CYS A 1 73 ? -1.728 -31.835 12.568 1.00 50.84 73 CYS A N 1
ATOM 596 C CA . CYS A 1 73 ? -1.620 -30.955 13.737 1.00 50.84 73 CYS A CA 1
ATOM 597 C C . CYS A 1 73 ? -2.938 -30.890 14.529 1.00 50.84 73 CYS A C 1
ATOM 599 O O . CYS A 1 73 ? -2.913 -30.886 15.760 1.00 50.84 73 CYS A O 1
ATOM 601 N N . TYR A 1 74 ? -4.075 -30.873 13.827 1.00 43.12 74 TYR A N 1
ATOM 602 C CA . TYR A 1 74 ? -5.417 -30.848 14.413 1.00 43.12 74 TYR A CA 1
ATOM 603 C C . TYR A 1 74 ? -5.771 -32.160 15.140 1.00 43.12 74 TYR A C 1
ATOM 605 O O . TYR A 1 74 ? -6.123 -32.137 16.321 1.00 43.12 74 TYR A O 1
ATOM 613 N N . GLN A 1 75 ? -5.608 -33.322 14.492 1.00 41.56 75 GLN A N 1
ATOM 614 C CA . GLN A 1 75 ? -6.011 -34.614 15.070 1.00 41.56 75 GLN A CA 1
ATOM 615 C C . GLN A 1 75 ? -5.275 -34.984 16.368 1.00 41.56 75 GLN A C 1
ATOM 617 O O . GLN A 1 75 ? -5.851 -35.670 17.210 1.00 41.56 75 GLN A O 1
ATOM 622 N N . ARG A 1 76 ? -4.041 -34.501 16.590 1.00 50.56 76 ARG A N 1
ATOM 623 C CA . ARG A 1 76 ? -3.311 -34.732 17.855 1.00 50.56 76 ARG A CA 1
ATOM 624 C C . ARG A 1 76 ? -3.969 -34.065 19.077 1.00 50.56 76 ARG A C 1
ATOM 626 O O . ARG A 1 76 ? -3.571 -34.379 20.196 1.00 50.56 76 ARG A O 1
ATOM 633 N N . LYS A 1 77 ? -4.939 -33.156 18.894 1.00 40.28 77 LYS A N 1
ATOM 634 C CA . LYS A 1 77 ? -5.617 -32.425 19.984 1.00 40.28 77 LYS A CA 1
ATOM 635 C C . LYS A 1 77 ? -7.121 -32.711 20.126 1.00 40.28 77 LYS A C 1
ATOM 637 O O . LYS A 1 77 ? -7.681 -32.366 21.160 1.00 40.28 77 LYS A O 1
ATOM 642 N N . ASP A 1 78 ? -7.770 -33.365 19.159 1.00 36.75 78 ASP A N 1
ATOM 643 C CA . ASP A 1 78 ? -9.243 -33.477 19.097 1.00 36.75 78 ASP A CA 1
ATOM 644 C C . ASP A 1 78 ? -9.812 -34.859 19.500 1.00 36.75 78 ASP A C 1
ATOM 646 O O . ASP A 1 78 ? -10.674 -35.435 18.835 1.00 36.75 78 ASP A O 1
ATOM 650 N N . GLN A 1 79 ? -9.367 -35.417 20.635 1.00 37.25 79 GLN A N 1
ATOM 651 C CA . GLN A 1 79 ? -10.096 -36.535 21.266 1.00 37.25 79 GLN A CA 1
ATOM 652 C C . GLN A 1 79 ? -11.378 -36.082 22.006 1.00 37.25 79 GLN A C 1
ATOM 654 O O . GLN A 1 79 ? -12.069 -36.925 22.579 1.00 37.25 79 GLN A O 1
ATOM 659 N N . GLN A 1 80 ? -11.733 -34.785 21.990 1.00 38.59 80 GLN A N 1
ATOM 660 C CA . GLN A 1 80 ? -12.910 -34.228 22.681 1.00 38.59 80 GLN A CA 1
ATOM 661 C C . GLN A 1 80 ? -13.675 -33.175 21.834 1.00 38.59 80 GLN A C 1
ATOM 663 O O . GLN A 1 80 ? -13.634 -31.979 22.100 1.00 38.59 80 GLN A O 1
ATOM 668 N N . LYS A 1 81 ? -14.422 -33.704 20.850 1.00 35.91 81 LYS A N 1
ATOM 669 C CA . LYS A 1 81 ? -15.602 -33.183 20.101 1.00 35.91 81 LYS A CA 1
ATOM 670 C C . LYS A 1 81 ? -16.541 -32.186 20.847 1.00 35.91 81 LYS A C 1
ATOM 672 O O . LYS A 1 81 ? -16.529 -32.218 22.076 1.00 35.91 81 LYS A O 1
ATOM 677 N N . PRO A 1 82 ? -17.541 -31.513 20.186 1.00 43.44 82 PRO A N 1
ATOM 678 C CA . PRO A 1 82 ? -17.957 -31.565 18.758 1.00 43.44 82 PRO A CA 1
ATOM 679 C C . PRO A 1 82 ? -18.280 -30.219 18.028 1.00 43.44 82 PRO A C 1
ATOM 681 O O . PRO A 1 82 ? -18.467 -29.163 18.618 1.00 43.44 82 PRO A O 1
ATOM 684 N N . ASN A 1 83 ? -18.487 -30.341 16.705 1.00 33.41 83 ASN A N 1
ATOM 685 C CA . ASN A 1 83 ? -18.945 -29.349 15.705 1.00 33.41 83 ASN A CA 1
ATOM 686 C C . ASN A 1 83 ? -20.306 -28.634 15.920 1.00 33.41 83 ASN A C 1
ATOM 688 O O . ASN A 1 83 ? -21.286 -29.264 16.328 1.00 33.41 83 ASN A O 1
ATOM 692 N N . HIS A 1 84 ? -20.443 -27.440 15.308 1.00 32.84 84 HIS A N 1
ATOM 693 C CA . HIS A 1 84 ? -21.650 -27.101 14.525 1.00 32.84 84 HIS A CA 1
ATOM 694 C C . HIS A 1 84 ? -21.403 -26.218 13.282 1.00 32.84 84 HIS A C 1
ATOM 696 O O . HIS A 1 84 ? -20.318 -25.683 13.080 1.00 32.84 84 HIS A O 1
ATOM 702 N N . LYS A 1 85 ? -22.419 -26.142 12.410 1.00 41.44 85 LYS A N 1
ATOM 703 C CA . LYS A 1 85 ? -22.381 -25.688 11.003 1.00 41.44 85 LYS A CA 1
ATOM 704 C C . LYS A 1 85 ? -23.704 -24.985 10.642 1.00 41.44 85 LYS A C 1
ATOM 706 O O . LYS A 1 85 ? -24.695 -25.256 11.309 1.00 41.44 85 LYS A O 1
ATOM 711 N N . GLN A 1 86 ? -23.860 -24.177 9.587 1.00 42.78 86 GLN A N 1
ATOM 712 C CA . GLN A 1 86 ? -22.975 -23.411 8.675 1.00 42.78 86 GLN A CA 1
ATOM 713 C C . GLN A 1 86 ? -23.899 -22.471 7.864 1.00 42.78 86 GLN A C 1
ATOM 715 O O . GLN A 1 86 ? -25.023 -22.881 7.598 1.00 42.78 86 GLN A O 1
ATOM 720 N N . HIS A 1 87 ? -23.442 -21.314 7.356 1.00 33.84 87 HIS A N 1
ATOM 721 C CA . HIS A 1 87 ? -24.011 -20.735 6.118 1.00 33.84 87 HIS A CA 1
ATOM 722 C C . HIS A 1 87 ? -23.059 -19.742 5.430 1.00 33.84 87 HIS A C 1
ATOM 724 O O . HIS A 1 87 ? -22.270 -19.080 6.096 1.00 33.84 87 HIS A O 1
ATOM 730 N N . ALA A 1 88 ? -23.098 -19.679 4.093 1.00 42.53 88 ALA A N 1
ATOM 731 C CA . ALA A 1 88 ? -22.048 -19.054 3.285 1.00 42.53 88 ALA A CA 1
ATOM 732 C C . ALA A 1 88 ? -22.439 -17.710 2.638 1.00 42.53 88 ALA A C 1
ATOM 734 O O . ALA A 1 88 ? -23.364 -17.637 1.832 1.00 42.53 88 ALA A O 1
ATOM 735 N N . GLN A 1 89 ? -21.622 -16.693 2.908 1.00 36.72 89 GLN A N 1
ATOM 736 C CA . GLN A 1 89 ? -21.235 -15.636 1.970 1.00 36.72 89 GLN A CA 1
ATOM 737 C C . GLN A 1 89 ? -19.703 -15.706 1.886 1.00 36.72 89 GLN A C 1
ATOM 739 O O . GLN A 1 89 ? -19.056 -15.876 2.918 1.00 36.72 89 GLN A O 1
ATOM 744 N N . THR A 1 90 ? -19.103 -15.658 0.694 1.00 48.84 90 THR A N 1
ATOM 745 C CA . THR A 1 90 ? -17.647 -15.853 0.540 1.00 48.84 90 THR A CA 1
ATOM 746 C C . THR A 1 90 ? -16.871 -14.576 0.851 1.00 48.84 90 THR A C 1
ATOM 748 O O . THR A 1 90 ? -16.465 -13.841 -0.047 1.00 48.84 90 THR A O 1
ATOM 751 N N . THR A 1 91 ? -16.677 -14.329 2.143 1.00 45.00 91 THR A N 1
ATOM 752 C CA . THR A 1 91 ? -15.630 -13.459 2.686 1.00 45.00 91 THR A CA 1
ATOM 753 C C . THR A 1 91 ? -14.243 -14.107 2.530 1.00 45.00 91 THR A C 1
ATOM 755 O O . THR A 1 91 ? -14.159 -15.323 2.321 1.00 45.00 91 THR A O 1
ATOM 758 N N . PRO A 1 92 ? -13.143 -13.336 2.660 1.00 52.59 92 PRO A N 1
ATOM 759 C CA . PRO A 1 92 ? -11.815 -13.906 2.877 1.00 52.59 92 PRO A CA 1
ATOM 760 C C . PRO A 1 92 ? -11.863 -14.866 4.068 1.00 52.59 92 PRO A C 1
ATOM 762 O O . PRO A 1 92 ? -12.282 -14.480 5.161 1.00 52.59 92 PRO A O 1
ATOM 765 N N . GLN A 1 93 ? -11.470 -16.123 3.864 1.00 50.38 93 GLN A N 1
ATOM 766 C CA . GLN A 1 93 ? -11.460 -17.094 4.956 1.00 50.38 93 GLN A CA 1
ATOM 767 C C . GLN A 1 93 ? -10.154 -16.954 5.729 1.00 50.38 93 GLN A C 1
ATOM 769 O O . GLN A 1 93 ? -9.075 -17.179 5.179 1.00 50.38 93 GLN A O 1
ATOM 774 N N . VAL A 1 94 ? -10.279 -16.566 6.999 1.00 47.69 94 VAL A N 1
ATOM 775 C CA . VAL A 1 94 ? -9.171 -16.462 7.947 1.00 47.69 94 VAL A CA 1
ATOM 776 C C . VAL A 1 94 ? -9.250 -17.643 8.904 1.00 47.69 94 VAL A C 1
ATOM 778 O O . VAL A 1 94 ? -10.171 -17.730 9.713 1.00 47.69 94 VAL A O 1
ATOM 781 N N . ASN A 1 95 ? -8.276 -18.545 8.820 1.00 63.12 95 ASN A N 1
ATOM 782 C CA . ASN A 1 95 ? -8.091 -19.592 9.820 1.00 63.12 95 ASN A CA 1
ATOM 783 C C . ASN A 1 95 ? -7.075 -19.099 10.850 1.00 63.12 95 ASN A C 1
ATOM 785 O O . ASN A 1 95 ? -5.926 -18.829 10.495 1.00 63.12 95 ASN A O 1
ATOM 789 N N . LEU A 1 96 ? -7.513 -18.975 12.103 1.00 42.66 96 LEU A N 1
ATOM 790 C CA . LEU A 1 96 ? -6.707 -18.507 13.226 1.00 42.66 96 LEU A CA 1
ATOM 791 C C . LEU A 1 96 ? -6.393 -19.679 14.163 1.00 42.66 96 LEU A C 1
ATOM 793 O O . LEU A 1 96 ? -7.301 -20.371 14.624 1.00 42.66 96 LEU A O 1
ATOM 797 N N . ALA A 1 97 ? -5.111 -19.890 14.444 1.00 54.59 97 ALA A N 1
ATOM 798 C CA . ALA A 1 97 ? -4.639 -20.826 15.456 1.00 54.59 97 ALA A CA 1
ATOM 799 C C . ALA A 1 97 ? -3.806 -20.064 16.491 1.00 54.59 97 ALA A C 1
ATOM 801 O O . ALA A 1 97 ? -2.787 -19.464 16.145 1.00 54.59 97 ALA A O 1
ATOM 802 N N . GLU A 1 98 ? -4.240 -20.101 17.751 1.00 39.88 98 GLU A N 1
ATOM 803 C CA . GLU A 1 98 ? -3.586 -19.417 18.869 1.00 39.88 98 GLU A CA 1
ATOM 804 C C . GLU A 1 98 ? -3.048 -20.427 19.891 1.00 39.88 98 GLU A C 1
ATOM 806 O O . GLU A 1 98 ? -3.715 -21.400 20.259 1.00 39.88 98 GLU A O 1
ATOM 811 N N . THR A 1 99 ? -1.832 -20.179 20.365 1.00 45.38 99 THR A N 1
ATOM 812 C CA . THR A 1 99 ? -1.230 -20.767 21.567 1.00 45.38 99 THR A CA 1
ATOM 813 C C . THR A 1 99 ? -0.491 -19.669 22.337 1.00 45.38 99 THR A C 1
ATOM 815 O O . THR A 1 99 ? -0.295 -18.574 21.817 1.00 45.38 99 THR A O 1
ATOM 818 N N . GLU A 1 100 ? -0.046 -19.955 23.564 1.00 47.16 100 GLU A N 1
ATOM 819 C CA . GLU A 1 100 ? 0.659 -18.977 24.415 1.00 47.16 100 GLU A CA 1
ATOM 820 C C . GLU A 1 100 ? 1.948 -18.404 23.785 1.00 47.16 100 GLU A C 1
ATOM 822 O O . GLU A 1 100 ? 2.381 -17.320 24.167 1.00 47.16 100 GLU A O 1
ATOM 827 N N . GLU A 1 101 ? 2.541 -19.094 22.801 1.00 47.12 101 GLU A N 1
ATOM 828 C CA . GLU A 1 101 ? 3.790 -18.685 22.137 1.00 47.12 101 GLU A CA 1
ATOM 829 C C . GLU A 1 101 ? 3.631 -18.314 20.650 1.00 47.12 101 GLU A C 1
ATOM 831 O O . GLU A 1 101 ? 4.501 -17.638 20.098 1.00 47.12 101 GLU A O 1
ATOM 836 N N . VAL A 1 102 ? 2.560 -18.751 19.968 1.00 34.16 102 VAL A N 1
ATOM 837 C CA . VAL A 1 102 ? 2.397 -18.568 18.513 1.00 34.16 102 VAL A CA 1
ATOM 838 C C . VAL A 1 102 ? 0.951 -18.241 18.144 1.00 34.16 102 VAL A C 1
ATOM 840 O O . VAL A 1 102 ? 0.026 -18.989 18.451 1.00 34.16 102 VAL A O 1
ATOM 843 N N . ILE A 1 103 ? 0.781 -17.162 17.378 1.00 47.03 103 ILE A N 1
ATOM 844 C CA . ILE A 1 103 ? -0.453 -16.832 16.658 1.00 47.03 103 ILE A CA 1
ATOM 845 C C . ILE A 1 103 ? -0.180 -17.027 15.165 1.00 47.03 103 ILE A C 1
ATOM 847 O O . ILE A 1 103 ? 0.703 -16.376 14.604 1.00 47.03 103 ILE A O 1
ATOM 851 N N . ALA A 1 104 ? -0.932 -17.915 14.518 1.00 48.31 104 ALA A N 1
ATOM 852 C CA . ALA A 1 104 ? -0.854 -18.157 13.081 1.00 48.31 104 ALA A CA 1
ATOM 853 C C . ALA A 1 104 ? -2.198 -17.838 12.416 1.00 48.31 104 ALA A C 1
ATOM 855 O O . ALA A 1 104 ? -3.227 -18.404 12.782 1.00 48.31 104 ALA A O 1
ATOM 856 N N . ALA A 1 105 ? -2.172 -16.953 11.417 1.00 51.44 105 ALA A N 1
ATOM 857 C CA . ALA A 1 105 ? -3.326 -16.598 10.601 1.00 51.44 105 ALA A CA 1
ATOM 858 C C . ALA A 1 105 ? -3.048 -16.949 9.134 1.00 51.44 105 ALA A C 1
ATOM 860 O O . ALA A 1 105 ? -2.071 -16.473 8.554 1.00 51.44 105 ALA A O 1
ATOM 861 N N . VAL A 1 106 ? -3.910 -17.768 8.531 1.00 52.78 106 VAL A N 1
ATOM 862 C CA . VAL A 1 106 ? -3.876 -18.073 7.092 1.00 52.78 106 VAL A CA 1
ATOM 863 C C . VAL A 1 106 ? -5.084 -17.421 6.438 1.00 52.78 106 VAL A C 1
ATOM 865 O O . VAL A 1 106 ? -6.214 -17.700 6.834 1.00 52.78 106 VAL A O 1
ATOM 868 N N . VAL A 1 107 ? -4.837 -16.571 5.440 1.00 57.09 107 VAL A N 1
ATOM 869 C CA . VAL A 1 107 ? -5.869 -15.874 4.663 1.00 57.09 107 VAL A CA 1
ATOM 870 C C . VAL A 1 107 ? -5.876 -16.427 3.244 1.00 57.09 107 VAL A C 1
ATOM 872 O O . VAL A 1 107 ? -4.844 -16.416 2.575 1.00 57.09 107 VAL A O 1
ATOM 875 N N . VAL A 1 108 ? -7.036 -16.892 2.777 1.00 47.69 108 VAL A N 1
ATOM 876 C CA . VAL A 1 108 ? -7.232 -17.329 1.387 1.00 47.69 108 VAL A CA 1
ATOM 877 C C . VAL A 1 108 ? -8.181 -16.361 0.682 1.00 47.69 108 VAL A C 1
ATOM 879 O O . VAL A 1 108 ? -9.346 -16.238 1.064 1.00 47.69 108 VAL A O 1
ATOM 882 N N . GLU A 1 109 ? -7.689 -15.693 -0.364 1.00 54.47 109 GLU A N 1
ATOM 883 C CA . GLU A 1 109 ? -8.497 -14.881 -1.280 1.00 54.47 109 GLU A CA 1
ATOM 884 C C . GLU A 1 109 ? -8.705 -15.644 -2.598 1.00 54.47 109 GLU A C 1
ATOM 886 O O . GLU A 1 109 ? -7.750 -16.073 -3.247 1.00 54.47 109 GLU A O 1
ATOM 891 N N . ALA A 1 110 ? -9.963 -15.811 -3.011 1.00 49.16 110 ALA A N 1
ATOM 892 C CA . ALA A 1 110 ? -10.296 -16.313 -4.340 1.00 49.16 110 ALA A CA 1
ATOM 893 C C . ALA A 1 110 ? -10.280 -15.158 -5.353 1.00 49.16 110 ALA A C 1
ATOM 895 O O . ALA A 1 110 ? -10.756 -14.067 -5.052 1.00 49.16 110 ALA A O 1
ATOM 896 N N . ASN A 1 111 ? -9.768 -15.402 -6.564 1.00 52.47 111 ASN A N 1
ATOM 897 C CA . ASN A 1 111 ? -9.585 -14.394 -7.616 1.00 52.47 111 ASN A CA 1
ATOM 898 C C . ASN A 1 111 ? -10.872 -13.601 -7.956 1.00 52.47 111 ASN A C 1
ATOM 900 O O . ASN A 1 111 ? -11.634 -13.984 -8.841 1.00 52.47 111 ASN A O 1
ATOM 904 N N . LEU A 1 112 ? -11.070 -12.450 -7.307 1.00 56.06 112 LEU A N 1
ATOM 905 C CA . LEU A 1 112 ? -12.164 -11.516 -7.585 1.00 56.06 112 LEU A CA 1
ATOM 906 C C . LEU A 1 112 ? -12.016 -10.852 -8.964 1.00 56.06 112 LEU A C 1
ATOM 908 O O . LEU A 1 112 ? -10.898 -10.627 -9.441 1.00 56.06 112 LEU A O 1
ATOM 912 N N . VAL A 1 113 ? -13.143 -10.445 -9.561 1.00 56.25 113 VAL A N 1
ATOM 913 C CA . VAL A 1 113 ? -13.181 -9.615 -10.781 1.00 56.25 113 VAL A CA 1
ATOM 914 C C . VAL A 1 113 ? -12.321 -8.351 -10.600 1.00 56.25 113 VAL A C 1
ATOM 916 O O . VAL A 1 113 ? -12.115 -7.856 -9.482 1.00 56.25 113 VAL A O 1
ATOM 919 N N . GLU A 1 114 ? -11.747 -7.840 -11.690 1.00 60.38 114 GLU A N 1
ATOM 920 C CA . GLU A 1 114 ? -10.844 -6.690 -11.655 1.00 60.38 114 GLU A CA 1
ATOM 921 C C . GLU A 1 114 ? -11.602 -5.378 -11.364 1.00 60.38 114 GLU A C 1
ATOM 923 O O . GLU A 1 114 ? -12.050 -4.674 -12.261 1.00 60.38 114 GLU A O 1
ATOM 928 N N . ASN A 1 115 ? -11.743 -5.045 -10.079 1.00 65.56 115 ASN A N 1
ATOM 929 C CA . ASN A 1 115 ? -12.192 -3.742 -9.602 1.00 65.56 115 ASN A CA 1
ATOM 930 C C . ASN A 1 115 ? -10.975 -2.833 -9.316 1.00 65.56 115 ASN A C 1
ATOM 932 O O . ASN A 1 115 ? -10.164 -3.138 -8.439 1.00 65.56 115 ASN A O 1
ATOM 936 N N . LYS A 1 116 ? -10.852 -1.722 -10.060 1.00 70.75 116 LYS A N 1
ATOM 937 C CA . LYS A 1 116 ? -9.785 -0.709 -9.901 1.00 70.75 116 LYS A CA 1
ATOM 938 C C . LYS A 1 116 ? -10.236 0.568 -9.178 1.00 70.75 116 LYS A C 1
ATOM 940 O O . LYS A 1 116 ? -9.486 1.543 -9.156 1.00 70.75 116 LYS A O 1
ATOM 945 N N . SER A 1 117 ? -11.443 0.602 -8.612 1.00 78.38 117 SER A N 1
ATOM 946 C CA . SER A 1 117 ? -11.894 1.690 -7.729 1.00 78.38 117 SER A CA 1
ATOM 947 C C . SER A 1 117 ? -11.608 1.415 -6.253 1.00 78.38 117 SER A C 1
ATOM 949 O O . SER A 1 117 ? -11.307 2.363 -5.531 1.00 78.38 117 SER A O 1
ATOM 951 N N . ASP A 1 118 ? -11.644 0.152 -5.824 1.00 84.56 118 ASP A N 1
ATOM 952 C CA . ASP A 1 118 ? -11.492 -0.228 -4.413 1.00 84.56 118 ASP A CA 1
ATOM 953 C C . ASP A 1 118 ? -10.055 -0.022 -3.897 1.00 84.56 118 ASP A C 1
ATOM 955 O O . ASP A 1 118 ? -9.075 -0.149 -4.645 1.00 84.56 118 ASP A O 1
ATOM 959 N N . TRP A 1 119 ? -9.934 0.267 -2.598 1.00 90.19 119 TRP A N 1
ATOM 960 C CA . TRP A 1 119 ? -8.665 0.521 -1.916 1.00 90.19 119 TRP A CA 1
ATOM 961 C C . TRP A 1 119 ? -8.420 -0.484 -0.794 1.00 90.19 119 TRP A C 1
ATOM 963 O O . TRP A 1 119 ? -9.258 -0.697 0.072 1.00 90.19 119 TRP A O 1
ATOM 973 N N . ILE A 1 120 ? -7.224 -1.065 -0.772 1.00 90.06 120 ILE A N 1
ATOM 974 C CA . ILE A 1 120 ? -6.764 -1.921 0.321 1.00 90.06 120 ILE A CA 1
ATOM 975 C C . ILE A 1 120 ? -5.880 -1.085 1.242 1.00 90.06 120 ILE A C 1
ATOM 977 O O . ILE A 1 120 ? -4.916 -0.458 0.795 1.00 90.06 120 ILE A O 1
ATOM 981 N N . LEU A 1 121 ? -6.175 -1.092 2.543 1.00 91.06 121 LEU A N 1
ATOM 982 C CA . LEU A 1 121 ? -5.211 -0.644 3.540 1.00 91.06 121 LEU A CA 1
ATOM 983 C C . LEU A 1 121 ? -4.100 -1.694 3.649 1.00 91.06 121 LEU A C 1
ATOM 985 O O . LEU A 1 121 ? -4.321 -2.784 4.167 1.00 91.06 121 LEU A O 1
ATOM 989 N N . ASP A 1 122 ? -2.902 -1.336 3.204 1.00 91.44 122 ASP A N 1
ATOM 990 C CA . ASP A 1 122 ? -1.732 -2.204 3.220 1.00 91.44 122 ASP A CA 1
ATOM 991 C C . ASP A 1 122 ? -0.679 -1.628 4.182 1.00 91.44 122 ASP A C 1
ATOM 993 O O . ASP A 1 122 ? -0.169 -0.515 4.015 1.00 91.44 122 ASP A O 1
ATOM 997 N N . THR A 1 123 ? -0.367 -2.373 5.241 1.00 86.81 123 THR A N 1
ATOM 998 C CA . THR A 1 123 ? 0.668 -2.006 6.218 1.00 86.81 123 THR A CA 1
ATOM 999 C C . THR A 1 123 ? 2.084 -2.336 5.738 1.00 86.81 123 THR A C 1
ATOM 1001 O O . THR A 1 123 ? 3.031 -1.728 6.239 1.00 86.81 123 THR A O 1
ATOM 1004 N N . GLY A 1 124 ? 2.234 -3.235 4.759 1.00 88.81 124 GLY A N 1
ATOM 1005 C CA . GLY A 1 124 ? 3.491 -3.563 4.083 1.00 88.81 124 GLY A CA 1
ATOM 1006 C C . GLY A 1 124 ? 3.844 -2.604 2.940 1.00 88.81 124 GLY A C 1
ATOM 1007 O O . GLY A 1 124 ? 5.024 -2.409 2.644 1.00 88.81 124 GLY A O 1
ATOM 1008 N N . ALA A 1 125 ? 2.856 -1.938 2.333 1.00 92.19 125 ALA A N 1
ATOM 1009 C CA . ALA A 1 125 ? 3.094 -0.923 1.309 1.00 92.19 125 ALA A CA 1
ATOM 1010 C C . ALA A 1 125 ? 3.927 0.255 1.849 1.00 92.19 125 ALA A C 1
ATOM 1012 O O . ALA A 1 125 ? 3.573 0.906 2.834 1.00 92.19 125 ALA A O 1
ATOM 1013 N N . SER A 1 126 ? 5.013 0.599 1.153 1.00 93.19 126 SER A N 1
ATOM 1014 C CA . SER A 1 126 ? 5.898 1.729 1.492 1.00 93.19 126 SER A CA 1
ATOM 1015 C C . SER A 1 126 ? 5.438 3.079 0.916 1.00 93.19 126 SER A C 1
ATOM 1017 O O . SER A 1 126 ? 5.923 4.137 1.333 1.00 93.19 126 SER A O 1
ATOM 1019 N N . LYS A 1 127 ? 4.502 3.047 -0.041 1.00 96.62 127 LYS A N 1
ATOM 1020 C CA . LYS A 1 127 ? 3.893 4.188 -0.740 1.00 96.62 127 LYS A CA 1
ATOM 1021 C C . LYS A 1 127 ? 2.387 3.974 -0.882 1.00 96.62 127 LYS A C 1
ATOM 1023 O O . LYS A 1 127 ? 1.897 2.864 -0.707 1.00 96.62 127 LYS A O 1
ATOM 1028 N N . HIS A 1 128 ? 1.653 5.035 -1.199 1.00 97.19 128 HIS A N 1
ATOM 1029 C CA . HIS A 1 128 ? 0.303 4.887 -1.737 1.00 97.19 128 HIS A CA 1
ATOM 1030 C C . HIS A 1 128 ? 0.414 4.532 -3.222 1.00 97.19 128 HIS A C 1
ATOM 1032 O O . HIS A 1 128 ? 1.201 5.153 -3.939 1.00 97.19 128 HIS A O 1
ATOM 1038 N N . PHE A 1 129 ? -0.372 3.563 -3.679 1.00 97.00 129 PHE A N 1
ATOM 1039 C CA . PHE A 1 129 ? -0.360 3.086 -5.058 1.00 97.00 129 PHE A CA 1
ATOM 1040 C C . PHE A 1 129 ? -1.765 3.128 -5.648 1.00 97.00 129 PHE A C 1
ATOM 1042 O O . PHE A 1 129 ? -2.728 2.741 -4.991 1.00 97.00 129 PHE A O 1
ATOM 1049 N N . CYS A 1 130 ? -1.882 3.558 -6.898 1.00 97.00 130 CYS A N 1
ATOM 1050 C CA . CYS A 1 130 ? -3.142 3.587 -7.623 1.00 97.00 130 CYS A CA 1
ATOM 1051 C C . CYS A 1 130 ? -2.972 2.956 -9.007 1.00 97.00 130 CYS A C 1
ATOM 1053 O O . CYS A 1 130 ? -2.045 3.292 -9.743 1.00 97.00 130 CYS A O 1
ATOM 1055 N N . SER A 1 131 ? -3.893 2.068 -9.363 1.00 95.50 131 SER A N 1
ATOM 1056 C CA . SER A 1 131 ? -3.971 1.401 -10.665 1.00 95.50 131 SER A CA 1
ATOM 1057 C C . SER A 1 131 ? -4.859 2.147 -11.669 1.00 95.50 131 SER A C 1
ATOM 1059 O O . SER A 1 131 ? -4.736 1.938 -12.876 1.00 95.50 131 SER A O 1
ATOM 1061 N N . ASN A 1 132 ? -5.730 3.045 -11.191 1.00 94.19 132 ASN A N 1
ATOM 1062 C CA . ASN A 1 132 ? -6.678 3.796 -12.011 1.00 94.19 132 ASN A CA 1
ATOM 1063 C C . ASN A 1 132 ? -6.282 5.280 -12.134 1.00 94.19 132 ASN A C 1
ATOM 1065 O O . ASN A 1 132 ? -6.248 6.019 -11.149 1.00 94.19 132 ASN A O 1
ATOM 1069 N N . LYS A 1 133 ? -6.032 5.732 -13.371 1.00 95.25 133 LYS A N 1
ATOM 1070 C CA . LYS A 1 133 ? -5.672 7.124 -13.688 1.00 95.25 133 LYS A CA 1
ATOM 1071 C C . LYS A 1 133 ? -6.794 8.118 -13.353 1.00 95.25 133 LYS A C 1
ATOM 1073 O O . LYS A 1 133 ? -6.503 9.253 -12.995 1.00 95.25 133 LYS A O 1
ATOM 1078 N N . GLU A 1 134 ? -8.054 7.695 -13.429 1.00 95.38 134 GLU A N 1
ATOM 1079 C CA . GLU A 1 134 ? -9.238 8.550 -13.238 1.00 95.38 134 GLU A CA 1
ATOM 1080 C C . GLU A 1 134 ? -9.460 8.973 -11.777 1.00 95.38 134 GLU A C 1
ATOM 1082 O O . GLU A 1 134 ? -10.151 9.953 -11.515 1.00 95.38 134 GLU A O 1
ATOM 1087 N N . LEU A 1 135 ? -8.854 8.267 -10.813 1.00 95.50 135 LEU A N 1
ATOM 1088 C CA . LEU A 1 135 ? -8.955 8.596 -9.385 1.00 95.50 135 LEU A CA 1
ATOM 1089 C C . LEU A 1 135 ? -8.040 9.757 -8.961 1.00 95.50 135 LEU A C 1
ATOM 1091 O O . LEU A 1 135 ? -8.151 10.259 -7.839 1.00 95.50 135 LEU A O 1
ATOM 1095 N N . PHE A 1 136 ? -7.117 10.182 -9.827 1.00 97.44 136 PHE A N 1
ATOM 1096 C CA . PHE A 1 136 ? -6.202 11.277 -9.533 1.00 97.44 136 PHE A CA 1
ATOM 1097 C C .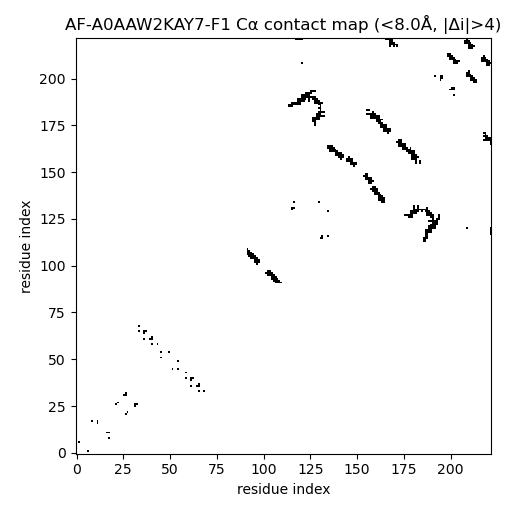 PHE A 1 136 ? -6.876 12.636 -9.735 1.00 97.44 136 PHE A C 1
ATOM 1099 O O . PHE A 1 136 ? -7.334 12.965 -10.825 1.00 97.44 136 PHE A O 1
ATOM 1106 N N . GLN A 1 137 ? -6.854 13.470 -8.693 1.00 97.00 137 GLN A N 1
ATOM 1107 C CA . GLN A 1 137 ? -7.195 14.890 -8.814 1.00 97.00 137 GLN A CA 1
ATOM 1108 C C . GLN A 1 137 ? -6.085 15.656 -9.548 1.00 97.00 137 GLN A C 1
ATOM 1110 O O . GLN A 1 137 ? -6.346 16.578 -10.314 1.00 97.00 137 GLN A O 1
ATOM 1115 N N . GLU A 1 138 ? -4.836 15.281 -9.276 1.00 96.94 138 GLU A N 1
ATOM 1116 C CA . GLU A 1 138 ? -3.628 15.868 -9.848 1.00 96.94 138 GLU A CA 1
ATOM 1117 C C . GLU A 1 138 ? -2.668 14.711 -10.147 1.00 96.94 138 GLU A C 1
ATOM 1119 O O . GLU A 1 138 ? -2.432 13.879 -9.269 1.00 96.94 138 GLU A O 1
ATOM 1124 N N . LEU A 1 139 ? -2.104 14.647 -11.354 1.00 98.12 139 LEU A N 1
ATOM 1125 C CA . LEU A 1 139 ? -1.114 13.641 -11.742 1.00 98.12 139 LEU A CA 1
ATOM 1126 C C . LEU A 1 139 ? -0.007 14.312 -12.554 1.00 98.12 139 LEU A C 1
ATOM 1128 O O . LEU A 1 139 ? -0.285 15.044 -13.501 1.00 98.12 139 LEU A O 1
ATOM 1132 N N . LYS A 1 140 ? 1.243 14.052 -12.177 1.00 97.88 140 LYS A N 1
ATOM 1133 C CA . LYS A 1 140 ? 2.440 14.418 -12.937 1.00 97.88 140 LYS A CA 1
ATOM 1134 C C . LYS A 1 140 ? 3.049 13.144 -13.501 1.00 97.88 140 LYS A C 1
ATOM 1136 O O . LYS A 1 140 ? 3.026 12.117 -12.825 1.00 97.88 140 LYS A O 1
ATOM 1141 N N . GLU A 1 141 ? 3.563 13.207 -14.720 1.00 97.00 141 GLU A N 1
ATOM 1142 C CA . GLU A 1 141 ? 4.258 12.075 -15.337 1.00 97.00 141 GLU A CA 1
ATOM 1143 C C . GLU A 1 141 ? 5.546 11.756 -14.564 1.00 97.00 141 GLU A C 1
ATOM 1145 O O . GLU A 1 141 ? 6.145 12.635 -13.935 1.00 97.00 141 GLU A O 1
ATOM 1150 N N . ALA A 1 142 ? 5.907 10.475 -14.540 1.00 94.69 142 ALA A N 1
ATOM 1151 C CA . ALA A 1 142 ? 7.108 9.984 -13.873 1.00 94.69 142 ALA A CA 1
ATOM 1152 C C . ALA A 1 142 ? 8.362 10.246 -14.718 1.00 94.69 142 ALA A C 1
ATOM 1154 O O . ALA A 1 142 ? 8.269 10.596 -15.897 1.00 94.69 142 ALA A O 1
ATOM 1155 N N . ALA A 1 143 ? 9.542 10.061 -14.123 1.00 92.50 143 ALA A N 1
ATOM 1156 C CA . ALA A 1 143 ? 10.766 10.006 -14.914 1.00 92.50 143 ALA A CA 1
ATOM 1157 C C . ALA A 1 143 ? 10.790 8.727 -15.773 1.00 92.50 143 ALA A C 1
ATOM 1159 O O . ALA A 1 143 ? 10.235 7.698 -15.383 1.00 92.50 143 ALA A O 1
ATOM 1160 N N . ASP A 1 144 ? 11.452 8.777 -16.931 1.00 90.06 144 ASP A N 1
ATOM 1161 C CA . ASP A 1 144 ? 11.585 7.594 -17.783 1.00 90.06 144 ASP A CA 1
ATOM 1162 C C . ASP A 1 144 ? 12.328 6.466 -17.040 1.00 90.06 144 ASP A C 1
ATOM 1164 O O . ASP A 1 144 ? 13.326 6.701 -16.353 1.00 90.06 144 ASP A O 1
ATOM 1168 N N . GLY A 1 145 ? 11.800 5.246 -17.134 1.00 89.12 145 GLY A N 1
ATOM 1169 C CA . GLY A 1 145 ? 12.285 4.078 -16.391 1.00 89.12 145 GLY A CA 1
ATOM 1170 C C . GLY A 1 145 ? 11.987 4.044 -14.880 1.00 89.12 145 GLY A C 1
ATOM 1171 O O . GLY A 1 145 ? 12.481 3.138 -14.204 1.00 89.12 145 GLY A O 1
ATOM 1172 N N . GLU A 1 146 ? 11.199 4.971 -14.315 1.00 94.44 146 GLU A N 1
ATOM 1173 C CA . GLU A 1 146 ? 10.840 4.926 -12.887 1.00 94.44 146 GLU A CA 1
ATOM 1174 C C . GLU A 1 146 ? 10.034 3.654 -12.552 1.00 94.44 146 GLU A C 1
ATOM 1176 O O . GLU A 1 146 ? 9.063 3.295 -13.222 1.00 94.44 146 GLU A O 1
ATOM 1181 N N . CYS A 1 147 ? 10.438 2.935 -11.503 1.00 94.56 147 CYS A N 1
ATOM 1182 C CA . CYS A 1 147 ? 9.812 1.676 -11.102 1.00 94.56 147 CYS A CA 1
ATOM 1183 C C . CYS A 1 147 ? 9.870 1.449 -9.586 1.00 94.56 147 CYS A C 1
ATOM 1185 O O . CYS A 1 147 ? 10.633 2.087 -8.858 1.00 94.56 147 CYS A O 1
ATOM 1187 N N . VAL A 1 148 ? 9.050 0.513 -9.109 1.00 93.94 148 VAL A N 1
ATOM 1188 C CA . VAL A 1 148 ? 9.006 0.064 -7.712 1.00 93.94 148 VAL A CA 1
ATOM 1189 C C . VAL A 1 148 ? 9.216 -1.440 -7.604 1.00 93.94 148 VAL A C 1
ATOM 1191 O O . VAL A 1 148 ? 8.806 -2.195 -8.483 1.00 93.94 148 VAL A O 1
ATOM 1194 N N . TYR A 1 149 ? 9.841 -1.871 -6.508 1.00 91.81 149 TYR A N 1
ATOM 1195 C CA . TYR A 1 149 ? 10.016 -3.283 -6.172 1.00 91.81 149 TYR A CA 1
ATOM 1196 C C . TYR A 1 149 ? 8.764 -3.849 -5.503 1.00 91.81 149 TYR A C 1
ATOM 1198 O O . TYR A 1 149 ? 8.164 -3.211 -4.636 1.00 91.81 149 TYR A O 1
ATOM 1206 N N . MET A 1 150 ? 8.409 -5.068 -5.893 1.00 88.81 150 MET A N 1
ATOM 1207 C CA . MET A 1 150 ? 7.230 -5.796 -5.440 1.00 88.81 150 MET A CA 1
ATOM 1208 C C . MET A 1 150 ? 7.612 -6.901 -4.444 1.00 88.81 150 MET A C 1
ATOM 1210 O O . MET A 1 150 ? 8.739 -7.395 -4.442 1.00 88.81 150 MET A O 1
ATOM 1214 N N . GLY A 1 151 ? 6.659 -7.344 -3.614 1.00 78.88 151 GLY A N 1
ATOM 1215 C CA . GLY A 1 151 ? 6.895 -8.392 -2.605 1.00 78.88 151 GLY A CA 1
ATOM 1216 C C . GLY A 1 151 ? 7.306 -9.761 -3.175 1.00 78.88 151 GLY A C 1
ATOM 1217 O O . GLY A 1 151 ? 7.887 -10.570 -2.462 1.00 78.88 151 GLY A O 1
ATOM 1218 N N . ASN A 1 152 ? 7.066 -10.003 -4.468 1.00 82.12 152 ASN A N 1
ATOM 1219 C CA . ASN A 1 152 ? 7.506 -11.190 -5.211 1.00 82.12 152 ASN A CA 1
ATOM 1220 C C . ASN A 1 152 ? 8.872 -11.007 -5.915 1.00 82.12 152 ASN A C 1
ATOM 1222 O O . ASN A 1 152 ? 9.185 -11.748 -6.841 1.00 82.12 152 ASN A O 1
ATOM 1226 N N . SER A 1 153 ? 9.676 -10.014 -5.516 1.00 83.81 153 SER A N 1
ATOM 1227 C CA . SER A 1 153 ? 10.967 -9.640 -6.132 1.00 83.81 153 SER A CA 1
ATOM 1228 C C . SER A 1 153 ? 10.904 -9.120 -7.578 1.00 83.81 153 SER A C 1
ATOM 1230 O O . SER A 1 153 ? 11.945 -8.787 -8.142 1.00 83.81 153 SER A O 1
ATOM 1232 N N . ALA A 1 154 ? 9.716 -8.998 -8.179 1.00 88.31 154 ALA A N 1
ATOM 1233 C CA . ALA A 1 154 ? 9.541 -8.329 -9.468 1.00 88.31 154 ALA A CA 1
ATOM 1234 C C . ALA A 1 154 ? 9.591 -6.795 -9.323 1.00 88.31 154 ALA A C 1
ATOM 1236 O O . ALA A 1 154 ? 9.579 -6.251 -8.215 1.00 88.31 154 ALA A O 1
ATOM 1237 N N . THR A 1 155 ? 9.582 -6.086 -10.452 1.00 92.31 155 THR A N 1
ATOM 1238 C CA . THR A 1 155 ? 9.389 -4.631 -10.504 1.00 92.31 155 THR A CA 1
ATOM 1239 C C . THR A 1 155 ? 8.101 -4.265 -11.240 1.00 92.31 155 THR A C 1
ATOM 1241 O O . THR A 1 155 ? 7.601 -5.022 -12.071 1.00 92.31 155 THR A O 1
ATOM 1244 N N . ALA A 1 156 ? 7.550 -3.090 -10.933 1.00 94.12 156 ALA A N 1
ATOM 1245 C CA . ALA A 1 156 ? 6.413 -2.507 -11.639 1.00 94.12 156 ALA A CA 1
ATOM 1246 C C . ALA A 1 156 ? 6.723 -1.058 -12.046 1.00 94.12 156 ALA A C 1
ATOM 1248 O O . ALA A 1 156 ? 7.263 -0.291 -11.247 1.00 94.12 156 ALA A O 1
ATOM 1249 N N . GLY A 1 157 ? 6.396 -0.690 -13.288 1.00 96.06 157 GLY A N 1
ATOM 1250 C CA . GLY A 1 157 ? 6.644 0.649 -13.827 1.00 96.06 157 GLY A CA 1
ATOM 1251 C C . GLY A 1 157 ? 5.716 1.703 -13.222 1.00 96.06 157 GLY A C 1
ATOM 1252 O O . GLY A 1 157 ? 4.498 1.516 -13.175 1.00 96.06 157 GLY A O 1
ATOM 1253 N N . VAL A 1 158 ? 6.293 2.817 -12.781 1.00 97.81 158 VAL A N 1
ATOM 1254 C CA . VAL A 1 158 ? 5.568 3.999 -12.309 1.00 97.81 158 VAL A CA 1
ATOM 1255 C C . VAL A 1 158 ? 5.378 4.925 -13.504 1.00 97.81 158 VAL A C 1
ATOM 1257 O O . VAL A 1 158 ? 6.350 5.380 -14.091 1.00 97.81 158 VAL A O 1
ATOM 1260 N N . LEU A 1 159 ? 4.130 5.216 -13.873 1.00 97.69 159 LEU A N 1
ATOM 1261 C CA . LEU A 1 159 ? 3.823 6.125 -14.990 1.00 97.69 159 LEU A CA 1
ATOM 1262 C C . LEU A 1 159 ? 3.520 7.556 -14.531 1.00 97.69 159 LEU A C 1
ATOM 1264 O O . LEU A 1 159 ? 3.377 8.466 -15.345 1.00 97.69 159 LEU A O 1
ATOM 1268 N N . GLY A 1 160 ? 3.393 7.772 -13.225 1.00 98.00 160 GLY A N 1
ATOM 1269 C CA . GLY A 1 160 ? 3.205 9.101 -12.674 1.00 98.00 160 GLY A CA 1
ATOM 1270 C C . GLY A 1 160 ? 3.099 9.125 -11.162 1.00 98.00 160 GLY A C 1
ATOM 1271 O O . GLY A 1 160 ? 3.009 8.094 -10.496 1.00 98.00 160 GLY A O 1
ATOM 1272 N N . LYS A 1 161 ? 3.081 10.339 -10.625 1.00 98.38 161 LYS A N 1
ATOM 1273 C CA . LYS A 1 161 ? 2.962 10.626 -9.201 1.00 98.38 161 LYS A CA 1
ATOM 1274 C C . LYS A 1 161 ? 1.970 11.762 -8.987 1.00 98.38 161 LYS A C 1
ATOM 1276 O O . LYS A 1 161 ? 2.004 1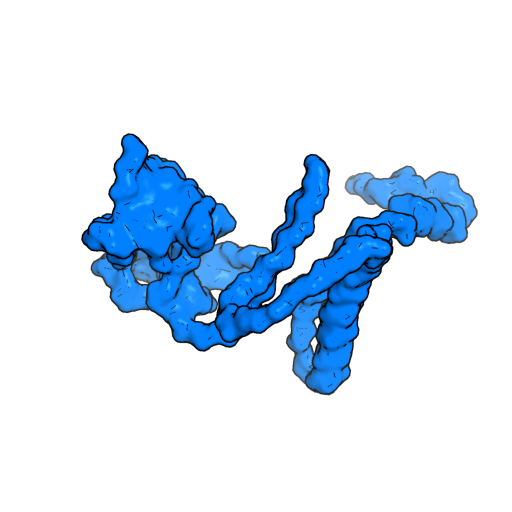2.768 -9.697 1.00 98.38 161 LYS A O 1
ATOM 1281 N N . GLY A 1 162 ? 1.078 11.616 -8.016 1.00 98.06 162 GLY A N 1
ATOM 1282 C CA . GLY A 1 162 ? -0.056 12.521 -7.891 1.00 98.06 162 GLY A CA 1
ATOM 1283 C C . GLY A 1 162 ? -0.784 12.482 -6.556 1.00 98.06 162 GLY A C 1
ATOM 1284 O O . GLY A 1 162 ? -0.263 12.024 -5.539 1.00 98.06 162 GLY A O 1
ATOM 1285 N N . LYS A 1 163 ? -2.009 13.000 -6.586 1.00 98.12 163 LYS A N 1
ATOM 1286 C CA . LYS A 1 163 ? -2.889 13.193 -5.438 1.00 98.12 163 LYS A CA 1
ATOM 1287 C C . LYS A 1 163 ? -4.245 12.556 -5.702 1.00 98.12 163 LYS A C 1
ATOM 1289 O O . LYS A 1 163 ? -4.847 12.786 -6.752 1.00 98.12 163 LYS A O 1
ATOM 1294 N N . VAL A 1 164 ? -4.743 11.814 -4.721 1.00 97.00 164 VAL A N 1
ATOM 1295 C CA . VAL A 1 164 ? -6.052 11.149 -4.753 1.00 97.00 164 VAL A CA 1
ATOM 1296 C C . VAL A 1 164 ? -6.895 11.634 -3.576 1.00 97.00 164 VAL A C 1
ATOM 1298 O O . VAL A 1 164 ? -6.378 11.854 -2.480 1.00 97.00 164 VAL A O 1
ATOM 1301 N N . LEU A 1 165 ? -8.200 11.802 -3.796 1.00 93.75 165 LEU A N 1
ATOM 1302 C CA . LEU A 1 165 ? -9.165 12.149 -2.754 1.00 93.75 165 LEU A CA 1
ATOM 1303 C C . LEU A 1 165 ? -10.091 10.962 -2.475 1.00 93.75 165 LEU A C 1
ATOM 1305 O O . LEU A 1 165 ? -10.855 10.557 -3.347 1.00 93.75 165 LEU A O 1
ATOM 1309 N N . LEU A 1 166 ? -10.059 10.445 -1.249 1.00 90.25 166 LEU A N 1
ATOM 1310 C CA . LEU A 1 166 ? -10.911 9.344 -0.802 1.00 90.25 166 LEU A CA 1
ATOM 1311 C C . LEU A 1 166 ? -12.051 9.879 0.062 1.00 90.25 166 LEU A C 1
ATOM 1313 O O . LEU A 1 166 ? -11.812 10.595 1.036 1.00 90.25 166 LEU A O 1
ATOM 1317 N N . LYS A 1 167 ? -13.293 9.539 -0.287 1.00 86.00 167 LYS A N 1
ATOM 1318 C CA . LYS A 1 167 ? -14.477 9.878 0.512 1.00 86.00 167 LYS A CA 1
ATOM 1319 C C . LYS A 1 167 ? -14.694 8.791 1.556 1.00 86.00 167 LYS A C 1
ATOM 1321 O O . LYS A 1 167 ? -14.999 7.661 1.202 1.00 86.00 167 LYS A O 1
ATOM 1326 N N . LEU A 1 168 ? -14.563 9.145 2.828 1.00 83.38 168 LEU A N 1
ATOM 1327 C CA . LEU A 1 168 ? -14.811 8.230 3.938 1.00 83.38 168 LEU A CA 1
ATOM 1328 C C . LEU A 1 168 ? -16.307 8.192 4.270 1.00 83.38 168 LEU A C 1
ATOM 1330 O O . LEU A 1 168 ? -17.031 9.160 4.027 1.00 83.38 168 LEU A O 1
ATOM 1334 N N . THR A 1 169 ? -16.773 7.117 4.913 1.00 79.94 169 THR A N 1
ATOM 1335 C CA . THR A 1 169 ? -18.197 6.952 5.295 1.00 79.94 169 THR A CA 1
ATOM 1336 C C . THR A 1 169 ? -18.740 8.039 6.234 1.00 79.94 169 THR A C 1
ATOM 1338 O O . THR A 1 169 ? -19.950 8.204 6.356 1.00 79.94 169 THR A O 1
ATOM 1341 N N . SER A 1 170 ? -17.864 8.813 6.877 1.00 78.12 170 SER A N 1
ATOM 1342 C CA . SER A 1 170 ? -18.203 9.986 7.694 1.00 78.12 170 SER A CA 1
ATOM 1343 C C . SER A 1 170 ? -18.580 11.234 6.882 1.00 78.12 170 SER A C 1
ATOM 1345 O O . SER A 1 170 ? -18.903 12.266 7.467 1.00 78.12 170 SER A O 1
ATOM 1347 N N . GLY A 1 171 ? -18.440 11.190 5.553 1.00 82.88 17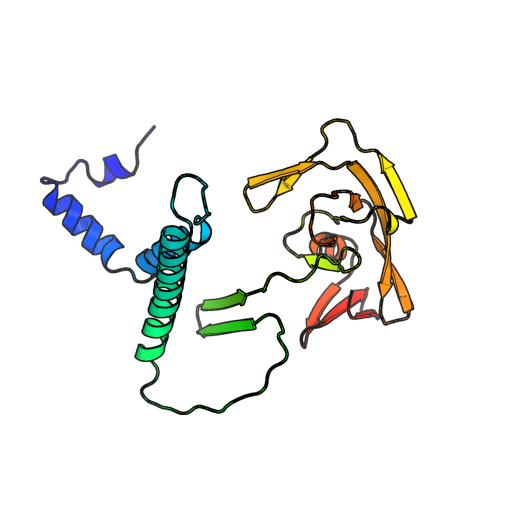1 GLY A N 1
ATOM 1348 C CA . GLY A 1 171 ? -18.513 12.356 4.671 1.00 82.88 171 GLY A CA 1
ATOM 1349 C C . GLY A 1 171 ? -17.236 13.207 4.641 1.00 82.88 171 GLY A C 1
ATOM 1350 O O . GLY A 1 171 ? -17.140 14.118 3.819 1.00 82.88 171 GLY A O 1
ATOM 1351 N N . LYS A 1 172 ? -16.233 12.922 5.489 1.00 84.69 172 LYS A N 1
ATOM 1352 C CA . LYS A 1 172 ? -14.915 13.575 5.417 1.00 84.69 172 LYS A CA 1
ATOM 1353 C C . LYS A 1 172 ? -14.114 13.026 4.230 1.00 84.69 172 LYS A C 1
ATOM 1355 O O . LYS A 1 172 ? -14.217 11.850 3.885 1.00 84.69 172 LYS A O 1
ATOM 1360 N N . THR A 1 173 ? -13.261 13.867 3.651 1.00 88.81 173 THR A N 1
ATOM 1361 C CA . THR A 1 173 ? -12.344 13.477 2.570 1.00 88.81 173 THR A CA 1
ATOM 1362 C C . THR A 1 173 ? -10.926 13.310 3.109 1.00 88.81 173 THR A C 1
ATOM 1364 O O . THR A 1 173 ? -10.379 14.236 3.709 1.00 88.81 173 THR A O 1
ATOM 1367 N N . LEU A 1 174 ? -10.310 12.156 2.856 1.00 90.19 174 LEU A N 1
ATOM 1368 C CA . LEU A 1 174 ? -8.887 11.911 3.078 1.00 90.19 174 LEU A CA 1
ATOM 1369 C C . LEU A 1 174 ? -8.119 12.204 1.784 1.00 90.19 174 LEU A C 1
ATOM 1371 O O . LEU A 1 174 ? -8.345 11.560 0.762 1.00 90.19 174 LEU A O 1
ATOM 1375 N N . ALA A 1 175 ? -7.210 13.177 1.823 1.00 94.38 175 ALA A N 1
ATOM 1376 C CA . ALA A 1 175 ? -6.320 13.470 0.705 1.00 94.38 175 ALA A CA 1
ATOM 1377 C C . ALA A 1 175 ? -5.034 12.642 0.827 1.00 94.38 175 ALA A C 1
ATOM 1379 O O . ALA A 1 175 ? -4.231 12.876 1.732 1.00 94.38 175 ALA A O 1
ATOM 1380 N N . LEU A 1 176 ? -4.834 11.699 -0.092 1.00 96.25 176 LEU A N 1
ATOM 1381 C CA . LEU A 1 176 ? -3.568 10.993 -0.250 1.00 96.25 176 LEU A CA 1
ATOM 1382 C C . LEU A 1 176 ? -2.662 11.806 -1.174 1.00 96.25 176 LEU A C 1
ATOM 1384 O O . LEU A 1 176 ? -3.042 12.135 -2.298 1.00 96.25 176 LEU A O 1
ATOM 1388 N N . GLN A 1 177 ? -1.469 12.125 -0.685 1.00 95.38 177 GLN A N 1
ATOM 1389 C CA . GLN A 1 177 ? -0.416 12.802 -1.439 1.00 95.38 177 GLN A CA 1
ATOM 1390 C C . GLN A 1 177 ? 0.656 11.795 -1.859 1.00 95.38 177 GLN A C 1
ATOM 1392 O O . GLN A 1 177 ? 0.769 10.719 -1.270 1.00 95.38 177 GLN A O 1
ATOM 1397 N N . ASP A 1 178 ? 1.465 12.166 -2.851 1.00 96.19 178 ASP A N 1
ATOM 1398 C CA . ASP A 1 178 ? 2.587 11.361 -3.344 1.00 96.19 178 ASP A CA 1
ATOM 1399 C C . ASP A 1 178 ? 2.203 9.930 -3.784 1.00 96.19 178 ASP A C 1
ATOM 1401 O O . ASP A 1 178 ? 3.009 9.001 -3.694 1.00 96.19 178 ASP A O 1
ATOM 1405 N N . VAL A 1 179 ? 0.973 9.758 -4.278 1.00 98.25 179 VAL A N 1
ATOM 1406 C CA . VAL A 1 179 ? 0.431 8.483 -4.763 1.00 98.25 179 VAL A CA 1
ATOM 1407 C C . VAL A 1 179 ? 1.093 8.121 -6.088 1.00 98.25 179 VAL A C 1
ATOM 1409 O O . VAL A 1 179 ? 1.089 8.931 -7.015 1.00 98.25 179 VAL A O 1
ATOM 1412 N N . LEU A 1 180 ? 1.643 6.912 -6.192 1.00 98.38 180 LEU A N 1
ATOM 1413 C CA . LEU A 1 180 ? 2.264 6.408 -7.416 1.00 98.38 180 LEU A CA 1
ATOM 1414 C C . LEU A 1 180 ? 1.212 5.762 -8.323 1.00 98.38 180 LEU A C 1
ATOM 1416 O O . LEU A 1 180 ? 0.435 4.914 -7.879 1.00 98.38 180 LEU A O 1
ATOM 1420 N N . TYR A 1 181 ? 1.192 6.153 -9.595 1.00 98.12 181 TYR A N 1
ATOM 1421 C CA . TYR A 1 181 ? 0.353 5.554 -10.627 1.00 98.12 181 TYR A CA 1
ATOM 1422 C C . TYR A 1 181 ? 1.077 4.355 -11.252 1.00 98.12 181 TYR A C 1
ATOM 1424 O O . TYR A 1 181 ? 2.083 4.519 -11.944 1.00 98.12 181 TYR A O 1
ATOM 1432 N N . VAL A 1 182 ? 0.562 3.153 -10.988 1.00 96.81 182 VAL A N 1
ATOM 1433 C CA . VAL A 1 182 ? 1.146 1.866 -11.390 1.00 96.81 182 VAL A CA 1
ATOM 1434 C C . VAL A 1 182 ? 0.018 0.991 -11.966 1.00 96.81 182 VAL A C 1
ATOM 1436 O O . VAL A 1 182 ? -0.632 0.250 -11.224 1.00 96.81 182 VAL A O 1
ATOM 1439 N N . PRO A 1 183 ? -0.286 1.087 -13.276 1.00 94.62 183 PRO A N 1
ATOM 1440 C CA . PRO A 1 183 ? -1.482 0.471 -13.870 1.00 94.62 183 PRO A CA 1
ATOM 1441 C C . PRO A 1 183 ? -1.460 -1.063 -13.919 1.00 94.62 183 PRO A C 1
ATOM 1443 O O . PRO A 1 183 ? -2.509 -1.677 -14.115 1.00 94.62 183 PRO A O 1
ATOM 1446 N N . SER A 1 184 ? -0.286 -1.678 -13.741 1.00 91.69 184 SER A N 1
ATOM 1447 C CA . SER A 1 184 ? -0.111 -3.132 -13.647 1.00 91.69 184 SER A CA 1
ATOM 1448 C C . SER A 1 184 ? -0.537 -3.719 -12.295 1.00 91.69 184 SER A C 1
ATOM 1450 O O . SER A 1 184 ? -0.587 -4.939 -12.156 1.00 91.69 184 SER A O 1
ATOM 1452 N N . LEU A 1 185 ? -0.860 -2.886 -11.297 1.00 89.69 185 LEU A N 1
ATOM 1453 C CA . LEU A 1 185 ? -1.454 -3.358 -10.047 1.00 89.69 185 LEU A CA 1
ATOM 1454 C C . LEU A 1 185 ? -2.939 -3.688 -10.235 1.00 89.69 185 LEU A C 1
ATOM 1456 O O . LEU A 1 185 ? -3.679 -2.979 -10.913 1.00 89.69 185 LEU A O 1
ATOM 1460 N N . ARG A 1 186 ? -3.389 -4.750 -9.563 1.00 84.62 186 ARG 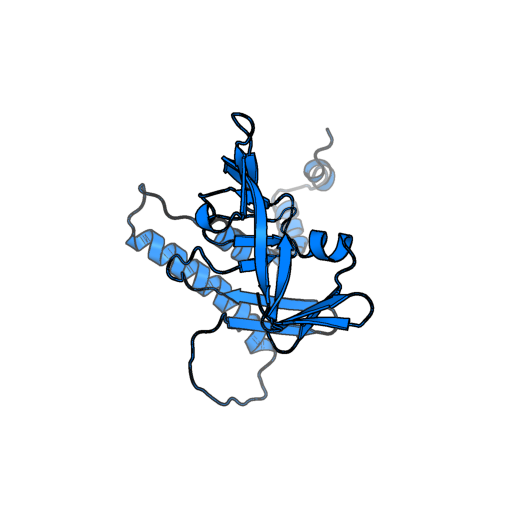A N 1
ATOM 1461 C CA . ARG A 1 186 ? -4.786 -5.222 -9.585 1.00 84.62 186 ARG A CA 1
ATOM 1462 C C . ARG A 1 186 ? -5.725 -4.433 -8.661 1.00 84.62 186 ARG A C 1
ATOM 1464 O O . ARG A 1 186 ? -6.945 -4.493 -8.814 1.00 84.62 186 ARG A O 1
ATOM 1471 N N . ARG A 1 187 ? -5.163 -3.761 -7.655 1.00 88.44 187 ARG A N 1
ATOM 1472 C CA . ARG A 1 187 ? -5.871 -3.044 -6.585 1.00 88.44 187 ARG A CA 1
ATOM 1473 C C . ARG A 1 187 ? -5.111 -1.772 -6.234 1.00 88.44 187 ARG A C 1
ATOM 1475 O O . ARG A 1 187 ? -3.891 -1.716 -6.397 1.00 88.44 187 ARG A O 1
ATOM 1482 N N . ASN A 1 188 ? -5.826 -0.769 -5.738 1.00 94.06 188 ASN A N 1
ATOM 1483 C CA . ASN A 1 188 ? -5.208 0.431 -5.189 1.00 94.06 188 ASN A CA 1
ATOM 1484 C C . ASN A 1 188 ? -4.803 0.158 -3.735 1.00 94.06 188 ASN A C 1
ATOM 1486 O O . ASN A 1 188 ? -5.531 -0.522 -3.012 1.00 94.06 188 ASN A O 1
ATOM 1490 N N . LEU A 1 189 ? -3.651 0.670 -3.301 1.00 95.06 189 LEU A N 1
ATOM 1491 C CA . LEU A 1 189 ? -3.076 0.387 -1.985 1.00 95.06 189 LEU A CA 1
ATOM 1492 C C . LEU A 1 189 ? -2.839 1.680 -1.206 1.00 95.06 189 LEU A C 1
ATOM 1494 O O . LEU A 1 189 ? -2.238 2.638 -1.703 1.00 95.06 189 LEU A O 1
ATOM 1498 N N . ILE A 1 190 ? -3.248 1.688 0.057 1.00 95.06 190 ILE A N 1
ATOM 1499 C CA . ILE A 1 190 ? -2.980 2.767 1.002 1.00 95.06 190 ILE A CA 1
ATOM 1500 C C . ILE A 1 190 ? -1.922 2.289 1.983 1.00 95.06 190 ILE A C 1
ATOM 1502 O O . ILE A 1 190 ? -2.216 1.445 2.823 1.00 95.06 190 ILE A O 1
ATOM 1506 N N . SER A 1 191 ? -0.725 2.882 1.941 1.00 95.19 191 SER A N 1
ATOM 1507 C CA . SER A 1 191 ? 0.275 2.649 2.984 1.00 95.19 191 SER A CA 1
ATOM 1508 C C . SER A 1 191 ? -0.250 3.096 4.348 1.00 95.19 191 SER A C 1
ATOM 1510 O O . SER A 1 191 ? -0.308 4.295 4.643 1.00 95.19 191 SER A O 1
ATOM 1512 N N . GLY A 1 192 ? -0.561 2.132 5.216 1.00 91.62 192 GLY A N 1
ATOM 1513 C CA . GLY A 1 192 ? -0.901 2.411 6.612 1.00 91.62 192 GLY A CA 1
ATOM 1514 C C . GLY A 1 192 ? 0.251 3.102 7.352 1.00 91.62 192 GLY A C 1
ATOM 1515 O O . GLY A 1 192 ? 0.029 3.979 8.187 1.00 91.62 192 GLY A O 1
ATOM 1516 N N . SER A 1 193 ? 1.500 2.791 6.980 1.00 90.38 193 SER A N 1
ATOM 1517 C CA . SER A 1 193 ? 2.691 3.417 7.570 1.00 90.38 193 SER A CA 1
ATOM 1518 C C . SER A 1 193 ? 2.794 4.920 7.268 1.00 9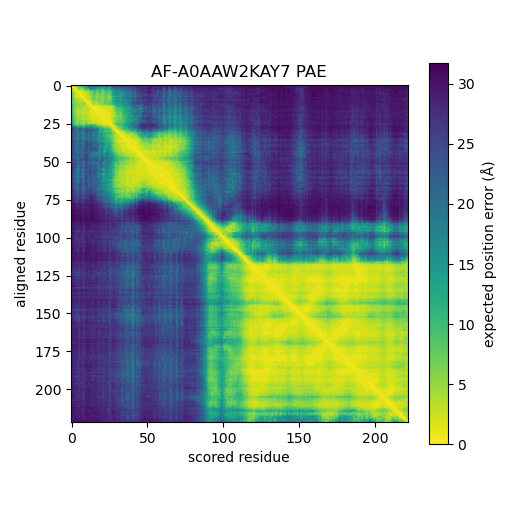0.38 193 SER A C 1
ATOM 1520 O O . SER A 1 193 ? 3.249 5.684 8.123 1.00 90.38 193 SER A O 1
ATOM 1522 N N . LEU A 1 194 ? 2.357 5.367 6.082 1.00 94.00 194 LEU A N 1
ATOM 1523 C CA . LEU A 1 194 ? 2.343 6.788 5.720 1.00 94.00 194 LEU A CA 1
ATOM 1524 C C . LEU A 1 194 ? 1.217 7.545 6.429 1.00 94.00 194 LEU A C 1
ATOM 1526 O O . LEU A 1 194 ? 1.460 8.650 6.912 1.00 94.00 194 LEU A O 1
ATOM 1530 N N . LEU A 1 195 ? 0.033 6.938 6.579 1.00 92.38 195 LEU A N 1
ATOM 1531 C CA . LEU A 1 195 ? -1.053 7.523 7.374 1.00 92.38 195 LEU A CA 1
ATOM 1532 C C . LEU A 1 195 ? -0.626 7.728 8.841 1.00 92.38 195 LEU A C 1
ATOM 1534 O O . LEU A 1 195 ? -0.799 8.821 9.386 1.00 92.38 195 LEU A O 1
ATOM 1538 N N . ASN A 1 196 ? 0.028 6.729 9.444 1.00 90.44 196 ASN A N 1
ATOM 1539 C CA . ASN A 1 196 ? 0.567 6.836 10.803 1.00 90.44 196 ASN A CA 1
ATOM 1540 C C . ASN A 1 196 ? 1.603 7.969 10.936 1.00 90.44 196 ASN A C 1
ATOM 1542 O O . ASN A 1 196 ? 1.568 8.730 11.904 1.00 90.44 196 ASN A O 1
ATOM 1546 N N . LYS A 1 197 ? 2.487 8.152 9.942 1.00 90.75 197 LYS A N 1
ATOM 1547 C CA . LYS A 1 197 ? 3.491 9.237 9.931 1.00 90.75 197 LYS A CA 1
ATOM 1548 C C . LYS A 1 197 ? 2.890 10.646 9.877 1.00 90.75 197 LYS A C 1
ATOM 1550 O O . LYS A 1 197 ? 3.537 11.578 10.343 1.00 90.75 197 LYS A O 1
ATOM 1555 N N . VAL A 1 198 ? 1.668 10.818 9.361 1.00 88.75 198 VAL A N 1
ATOM 1556 C CA . VAL A 1 198 ? 0.948 12.113 9.361 1.00 88.75 198 VAL A CA 1
ATOM 1557 C C . VAL A 1 198 ? -0.006 12.285 10.557 1.00 88.75 198 VAL A C 1
ATOM 1559 O O . VAL A 1 198 ? -0.866 13.175 10.562 1.00 88.75 198 VAL A O 1
ATOM 1562 N N . GLY A 1 199 ? 0.156 11.452 11.592 1.00 89.38 199 GLY A N 1
ATOM 1563 C CA . GLY A 1 199 ? -0.578 11.539 12.857 1.00 89.38 199 GLY A CA 1
ATOM 1564 C C . GLY A 1 199 ? -2.005 10.988 12.807 1.00 89.38 199 GLY A C 1
ATOM 1565 O O . GLY A 1 199 ? -2.806 11.304 13.686 1.00 89.38 199 GLY A O 1
ATOM 1566 N N . LEU A 1 200 ? -2.347 10.195 11.787 1.00 90.00 200 LEU A N 1
ATOM 1567 C CA . LEU A 1 200 ? -3.577 9.405 11.791 1.00 90.00 200 LEU A CA 1
ATOM 1568 C C . LEU A 1 200 ? -3.322 8.119 12.578 1.00 90.00 200 LEU A C 1
ATOM 1570 O O . LEU A 1 200 ? -2.350 7.426 12.314 1.00 90.00 200 LEU A O 1
ATOM 1574 N N . LYS A 1 201 ? -4.196 7.773 13.520 1.00 91.06 201 LYS A N 1
ATOM 1575 C CA . LYS A 1 201 ? -4.187 6.457 14.162 1.00 91.06 201 LYS A CA 1
ATOM 1576 C C . LYS A 1 201 ? -5.193 5.570 13.442 1.00 91.06 201 LYS A C 1
ATOM 1578 O O . LYS A 1 201 ? -6.389 5.873 13.430 1.00 91.06 201 LYS A O 1
ATOM 1583 N N . ILE A 1 202 ? -4.692 4.475 12.882 1.00 89.19 202 ILE A N 1
ATOM 1584 C CA . ILE A 1 202 ? -5.503 3.399 12.319 1.00 89.19 202 ILE A CA 1
ATOM 1585 C C . ILE A 1 202 ? -5.774 2.352 13.405 1.00 89.19 202 ILE A C 1
ATOM 1587 O O . ILE A 1 202 ? -4.864 1.963 14.137 1.00 89.19 202 ILE A O 1
ATOM 1591 N N . VAL A 1 203 ? -7.017 1.889 13.491 1.00 88.12 203 VAL A N 1
ATOM 1592 C CA . VAL A 1 203 ? -7.442 0.746 14.307 1.00 88.12 203 VAL A CA 1
ATOM 1593 C C . VAL A 1 203 ? -8.175 -0.235 13.396 1.00 88.12 203 VAL A C 1
ATOM 1595 O O . VAL A 1 203 ? -8.970 0.186 12.559 1.00 88.12 203 VAL A O 1
ATOM 1598 N N . LEU A 1 204 ? -7.892 -1.529 13.543 1.00 83.69 204 LEU A N 1
ATOM 1599 C CA . LEU A 1 204 ? -8.676 -2.602 12.937 1.00 83.69 204 LEU A CA 1
ATOM 1600 C C . LEU A 1 204 ? -9.567 -3.192 14.030 1.00 83.69 204 LEU A C 1
ATOM 1602 O O . LEU A 1 204 ? -9.053 -3.662 15.043 1.00 83.69 204 LEU A O 1
ATOM 1606 N N . GLU A 1 205 ? -10.884 -3.125 13.854 1.00 81.69 205 GLU A N 1
ATOM 1607 C CA . GLU A 1 205 ? -11.859 -3.586 14.849 1.00 81.69 205 GLU A CA 1
ATOM 1608 C C . GLU A 1 205 ? -13.125 -4.098 14.151 1.00 81.69 205 GLU A C 1
ATOM 1610 O O . GLU A 1 205 ? -13.678 -3.410 13.292 1.00 81.69 205 GLU A O 1
ATOM 1615 N N . ALA A 1 206 ? -13.582 -5.305 14.510 1.00 79.94 206 ALA A N 1
ATOM 1616 C CA . ALA A 1 206 ? -14.775 -5.952 13.942 1.00 79.94 206 ALA A CA 1
ATOM 1617 C C . ALA A 1 206 ? -14.848 -5.856 12.398 1.00 79.94 206 ALA A C 1
ATOM 1619 O O . ALA A 1 206 ? -15.829 -5.343 11.835 1.00 79.94 206 ALA A O 1
ATOM 1620 N N . ASP A 1 207 ? -13.761 -6.305 11.758 1.00 74.50 207 ASP A N 1
ATOM 1621 C CA . ASP A 1 207 ? -13.499 -6.325 10.310 1.00 74.50 207 ASP A CA 1
ATOM 1622 C C . ASP A 1 207 ? -13.540 -4.957 9.605 1.00 74.50 207 ASP A C 1
ATOM 1624 O O . ASP A 1 207 ? -13.719 -4.879 8.391 1.00 74.50 207 ASP A O 1
ATOM 1628 N N . LYS A 1 208 ? -13.364 -3.858 10.353 1.00 77.38 208 LYS A N 1
ATOM 1629 C CA . LYS A 1 208 ? -13.386 -2.489 9.816 1.00 77.38 208 LYS A CA 1
ATOM 1630 C C . LYS A 1 208 ? -12.089 -1.752 10.080 1.00 77.38 208 LYS A C 1
ATOM 1632 O O . LYS A 1 208 ? -11.505 -1.841 11.159 1.00 77.38 208 LYS A O 1
ATOM 1637 N N . VAL A 1 209 ? -11.691 -0.946 9.099 1.00 85.12 209 VAL A N 1
ATOM 1638 C CA . VAL A 1 209 ? -10.645 0.064 9.264 1.00 85.12 209 VAL A CA 1
ATOM 1639 C C . VAL A 1 209 ? -11.273 1.297 9.896 1.00 85.12 209 VAL A C 1
ATOM 1641 O O . VAL A 1 209 ? -12.178 1.883 9.311 1.00 85.12 209 VAL A O 1
ATOM 1644 N N . ILE A 1 210 ? -10.781 1.720 11.057 1.00 86.06 210 ILE A N 1
ATOM 1645 C CA . ILE A 1 210 ? -11.176 2.952 11.745 1.00 86.06 210 ILE A CA 1
ATOM 1646 C C . ILE A 1 210 ? -9.995 3.925 11.708 1.00 86.06 210 ILE A C 1
ATOM 1648 O O . ILE A 1 210 ? -8.894 3.600 12.153 1.00 86.06 210 ILE A O 1
ATOM 1652 N N . ILE A 1 211 ? -10.221 5.139 11.203 1.00 88.25 211 ILE A N 1
ATOM 1653 C CA . ILE A 1 211 ? -9.224 6.213 11.144 1.00 88.25 211 ILE A CA 1
ATOM 1654 C C . ILE A 1 211 ? -9.595 7.299 12.155 1.00 88.25 211 ILE A C 1
ATOM 1656 O O . ILE A 1 211 ? -10.705 7.840 12.136 1.00 88.25 211 ILE A O 1
ATOM 1660 N N . THR A 1 212 ? -8.638 7.665 13.006 1.00 88.75 212 THR A N 1
ATOM 1661 C CA . THR A 1 212 ? -8.767 8.736 14.007 1.00 88.75 212 THR A CA 1
ATOM 1662 C C . THR A 1 212 ? -7.585 9.708 13.947 1.00 88.75 212 THR A C 1
ATOM 1664 O O . THR A 1 212 ? -6.521 9.366 13.432 1.00 88.75 212 THR A O 1
ATOM 1667 N N . LYS A 1 213 ? -7.742 10.925 14.476 1.00 86.62 213 LYS A N 1
ATOM 1668 C CA . LYS A 1 213 ? -6.649 11.899 14.662 1.00 86.62 213 LYS A CA 1
ATOM 1669 C C . LYS A 1 213 ? -6.883 12.685 15.936 1.00 86.62 213 LYS A C 1
ATOM 1671 O O . LYS A 1 213 ? -7.976 13.194 16.129 1.00 86.62 213 LYS A O 1
ATOM 1676 N N . ASN A 1 214 ? -5.873 12.787 16.795 1.00 85.44 214 ASN A N 1
ATOM 1677 C CA . ASN A 1 214 ? -5.964 13.487 18.085 1.00 85.44 214 ASN A CA 1
ATOM 1678 C C . ASN A 1 214 ? -7.127 13.008 18.992 1.00 85.44 214 ASN A C 1
ATOM 1680 O O . ASN A 1 214 ? -7.573 13.750 19.858 1.00 85.44 214 ASN A O 1
ATOM 1684 N N . GLY A 1 215 ? -7.615 11.776 18.797 1.00 77.88 215 GLY A N 1
ATOM 1685 C CA . GLY A 1 215 ? -8.803 11.227 19.466 1.00 77.88 215 GLY A CA 1
ATOM 1686 C C . GLY A 1 215 ? -10.108 11.360 18.668 1.00 77.88 215 GLY A C 1
ATOM 1687 O O . GLY A 1 215 ? -11.021 10.568 18.882 1.00 77.88 215 GLY A O 1
ATOM 1688 N N . ASP A 1 216 ? -10.182 12.269 17.693 1.00 81.94 216 ASP A N 1
ATOM 1689 C CA . ASP A 1 216 ? -11.377 12.476 16.873 1.00 81.94 216 ASP A CA 1
ATOM 1690 C C . ASP A 1 216 ? -11.544 11.391 15.804 1.00 81.94 216 ASP A C 1
ATOM 1692 O O . ASP A 1 216 ? -10.607 11.059 15.068 1.00 81.94 216 ASP A O 1
ATOM 1696 N N . PHE A 1 217 ? -12.774 10.902 15.640 1.00 82.56 217 PHE A N 1
ATOM 1697 C CA . PHE A 1 217 ? -13.149 10.017 14.538 1.00 82.56 217 PHE A CA 1
ATOM 1698 C C . PHE A 1 217 ? -13.090 10.752 13.191 1.00 82.56 217 PHE A C 1
ATOM 1700 O O . PHE A 1 217 ? -13.743 11.783 12.978 1.00 82.56 217 PHE A O 1
ATOM 1707 N N . ILE A 1 218 ? -12.316 10.210 12.251 1.00 78.94 218 ILE A N 1
ATOM 1708 C CA . ILE A 1 218 ? -12.224 10.718 10.880 1.00 78.94 218 ILE A CA 1
ATOM 1709 C C . ILE A 1 218 ? -13.092 9.891 9.937 1.00 78.94 218 ILE A C 1
ATOM 1711 O O . ILE A 1 218 ? -13.769 10.476 9.097 1.00 78.94 218 ILE A O 1
ATOM 1715 N N . GLY A 1 219 ? -13.124 8.571 10.078 1.00 76.56 219 GLY A N 1
ATOM 1716 C CA . GLY A 1 219 ? -13.963 7.715 9.249 1.00 76.56 219 GLY A CA 1
ATOM 1717 C C . GLY A 1 219 ? -13.746 6.239 9.534 1.00 76.56 219 GLY A C 1
ATOM 1718 O O . GLY A 1 219 ? -12.793 5.862 10.215 1.00 76.56 219 GLY A O 1
ATOM 1719 N N . LYS A 1 220 ? -14.641 5.420 8.990 1.00 71.12 220 LYS A N 1
ATOM 1720 C CA . LYS A 1 220 ? -14.480 3.971 8.888 1.00 71.12 220 LYS A CA 1
ATOM 1721 C C . LYS A 1 220 ? -14.632 3.548 7.433 1.00 71.12 220 LYS A C 1
ATOM 1723 O O . LYS A 1 220 ? -15.372 4.228 6.715 1.00 71.12 220 LYS A O 1
ATOM 1728 N N . ASP A 1 221 ? -14.021 2.425 7.078 1.00 65.31 221 ASP A N 1
ATOM 1729 C CA . ASP A 1 221 ? -14.060 1.805 5.748 1.00 65.31 221 ASP A CA 1
ATOM 1730 C C . ASP A 1 221 ? -13.419 2.707 4.659 1.00 65.31 221 ASP A C 1
ATOM 1732 O O . ASP A 1 221 ? -13.469 3.940 4.744 1.00 65.31 221 ASP A O 1
ATOM 1736 N N . ILE A 1 222 ? -12.740 2.111 3.670 1.00 59.66 222 ILE A N 1
ATOM 1737 C CA . ILE A 1 222 ? -12.013 2.837 2.609 1.00 59.66 222 ILE A CA 1
ATOM 1738 C C . ILE A 1 222 ? -12.253 2.181 1.248 1.00 59.66 222 ILE A C 1
ATOM 1740 O O . ILE A 1 222 ? -12.372 0.939 1.245 1.00 59.66 222 ILE A O 1
#

Radius of gyration: 24.0 Å; Cα contacts (8 Å, |Δi|>4): 297; chains: 1; bounding box: 60×58×45 Å

Foldseek 3Di:
DDPVVCVVPVPPDDPVVVVVVCCVVQVPDLVNQLCVLVVCLVPQDDDPVDDPVVSVVVNVVSVVSNVVSVVVVVVVPPPDDDDDDDDDDDDFDWDWDDDPVDIDIDTDDDDDDQDQPFE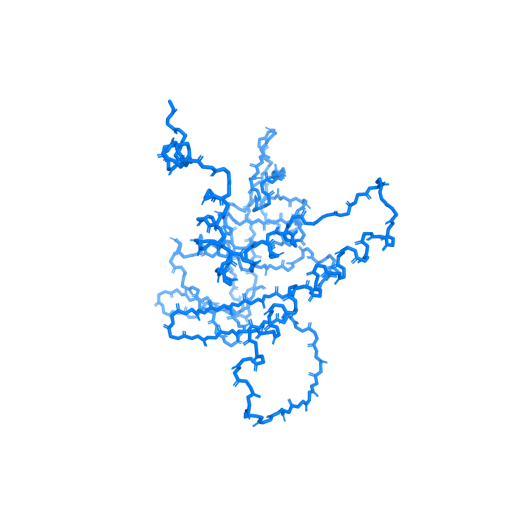DADQPDPAWEGQDPVQFPDWDADPPPDWDADPVRDIFDFGTFGWGWDQAPVRAIDIGHRYTHGNPDSYTYDHPVVCVVVQWDWDQDPNKTWTDHPRHTRHIDD

Nearest PDB structures (foldseek):
  7rbt-assembly1_R  TM=5.125E-01  e=7.504E+00  Homo sapiens
  7as9-assembly1_a  TM=2.059E-01  e=2.844E+00  Bacillus subtilis subsp. subtilis str. 168
  5yvq-assembly1_A  TM=1.347E-01  e=1.551E+00  Muvirus mu

pLDDT: mean 72.92, std 19.01, range [32.84, 98.38]

Secondary structure (DSSP, 8-state):
---HHHHHHTT-S-HHHHHHHHIIIIIS-HHHHHHHHHHHHHH----TTS-HHHHHHHHHHHHHHHHHHHHHHHHTT-SS----------PPEEEEEE-SS-EEEEEE-------SS-EEEESS-SS-EES-GGGEEEEEEPPTT-EEE-TTS-EEE--EEEEEEEE-TTSPEEEEEEEEE-TT-SSEEEEHHHHHHTTEEEEEETTEEEEEETTEEEEE--

Sequence (222 aa):
MSNTLFDLFVNQKSAKEIWETLETRYGGDDAGRKKYVVGKWLQFHMTDDKPIMDQVHEYENLVADVLSEAYQCYQRKDQQKPNHKQHAQTTPQVNLAETEEVIAAVVVEANLVENKSDWILDTGASKHFCSNKELFQELKEAADGECVYMGNSATAGVLGKGKVLLKLTSGKTLALQDVLYVPSLRRNLISGSLLNKVGLKIVLEADKVIITKNGDFIGKDI

InterPro domains:
  IPR054722 Retrovirus-related Pol polyprotein from transposon TNT 1-94-like, beta-barrel domain [PF22936] (119-199)
  IPR061502 Copia/RE1/RE2-like, N-terminal domain [PF14223] (1-65)

Solvent-accessible surface area (backbone atoms only — not comparable to full-atom values): 13457 Å² total; per-residue (Å²): 134,86,54,71,67,54,76,74,48,72,84,58,93,41,73,62,58,52,47,54,52,47,40,68,75,48,66,73,40,68,66,52,55,50,51,49,52,53,50,50,55,77,67,63,76,91,61,92,91,51,62,67,69,62,54,49,51,52,49,51,48,48,51,49,48,53,50,45,58,55,46,57,63,46,62,78,68,59,90,72,80,86,89,89,86,84,85,89,75,96,64,75,49,70,51,75,48,81,54,102,88,48,80,48,77,50,76,53,78,76,92,69,80,89,51,56,82,54,49,42,83,29,70,83,41,91,50,31,36,31,31,40,78,85,59,43,80,42,77,40,75,47,60,91,88,37,63,44,82,43,99,84,77,46,74,47,62,35,64,19,41,23,31,33,72,44,77,23,78,64,75,40,71,49,75,44,66,74,25,34,32,27,64,88,44,72,50,18,35,39,18,45,58,58,45,44,74,73,56,33,49,77,44,81,56,96,95,33,50,37,38,27,42,96,83,44,84,51,29,43,55,104

Mean predicted aligned error: 17.55 Å